Protein AF-A0A397VHL9-F1 (afdb_monomer)

Structure (mmCIF, N/CA/C/O backbone):
data_AF-A0A397VHL9-F1
#
_entry.id   AF-A0A397VHL9-F1
#
loop_
_atom_site.group_PDB
_atom_site.id
_atom_site.type_symbol
_atom_site.label_atom_id
_atom_site.label_alt_id
_atom_site.label_comp_id
_atom_site.label_asym_id
_atom_site.label_entity_id
_atom_site.label_seq_id
_atom_site.pdbx_PDB_ins_code
_atom_site.Cartn_x
_atom_site.Cartn_y
_atom_site.Cartn_z
_atom_site.occupancy
_atom_site.B_iso_or_equiv
_atom_site.auth_seq_id
_atom_site.auth_comp_id
_atom_site.auth_asym_id
_atom_site.auth_atom_id
_atom_site.pdbx_PDB_model_num
ATOM 1 N N . MET A 1 1 ? -9.394 -15.564 -22.953 1.00 41.75 1 MET A N 1
ATOM 2 C CA . MET A 1 1 ? -8.663 -15.338 -24.224 1.00 41.75 1 MET A CA 1
ATOM 3 C C . MET A 1 1 ? -7.926 -13.985 -24.272 1.00 41.75 1 MET A C 1
ATOM 5 O O . MET A 1 1 ? -6.748 -14.025 -24.601 1.00 41.75 1 MET A O 1
ATOM 9 N N . PRO A 1 2 ? -8.505 -12.820 -23.890 1.00 55.94 2 PRO A N 1
ATOM 10 C CA . PRO A 1 2 ? -7.806 -11.520 -23.975 1.00 55.94 2 PRO A CA 1
ATOM 11 C C . PRO A 1 2 ? -6.563 -11.397 -23.071 1.00 55.94 2 PRO A C 1
ATOM 13 O O . PRO A 1 2 ? -5.532 -10.893 -23.500 1.00 55.94 2 PRO A O 1
ATOM 16 N N . ASN A 1 3 ? -6.620 -11.932 -21.844 1.00 56.69 3 ASN A N 1
ATOM 17 C CA . ASN A 1 3 ? -5.513 -11.833 -20.878 1.00 56.69 3 ASN A CA 1
ATOM 18 C C . ASN A 1 3 ? -4.227 -12.539 -21.340 1.00 56.69 3 ASN A C 1
ATOM 20 O O . ASN A 1 3 ? -3.132 -12.063 -21.053 1.00 56.69 3 ASN A O 1
ATOM 24 N N . PHE A 1 4 ? -4.344 -13.650 -22.073 1.00 57.22 4 PHE A N 1
ATOM 25 C CA . PHE A 1 4 ? -3.176 -14.403 -22.537 1.00 57.22 4 PHE A CA 1
ATOM 26 C C . PHE A 1 4 ? -2.409 -13.627 -23.613 1.00 57.22 4 PHE A C 1
ATOM 28 O O . PHE A 1 4 ? -1.188 -13.525 -23.542 1.00 57.22 4 PHE A O 1
ATOM 35 N N . ALA A 1 5 ? -3.128 -13.007 -24.555 1.00 62.09 5 ALA A N 1
ATOM 36 C CA . ALA A 1 5 ? -2.529 -12.143 -25.570 1.00 62.09 5 ALA A CA 1
ATOM 37 C C . ALA A 1 5 ? -1.826 -10.930 -24.936 1.00 62.09 5 ALA A C 1
ATOM 39 O O . ALA A 1 5 ? -0.696 -10.616 -25.298 1.00 62.09 5 ALA A O 1
ATOM 40 N N . ASN A 1 6 ? -2.447 -10.312 -23.929 1.00 68.12 6 ASN A N 1
ATOM 41 C CA . ASN A 1 6 ? -1.876 -9.158 -23.235 1.00 68.12 6 ASN A CA 1
ATOM 42 C C . ASN A 1 6 ? -0.599 -9.518 -22.450 1.00 68.12 6 ASN A C 1
ATOM 44 O O . ASN A 1 6 ? 0.401 -8.805 -22.517 1.00 68.12 6 ASN A O 1
ATOM 48 N N . MET A 1 7 ? -0.589 -10.664 -21.763 1.00 68.31 7 MET A N 1
ATOM 49 C CA . MET A 1 7 ? 0.594 -11.153 -21.045 1.00 68.31 7 MET A CA 1
ATOM 50 C C . MET A 1 7 ? 1.743 -11.522 -21.997 1.00 68.31 7 MET A C 1
ATOM 52 O O . MET A 1 7 ? 2.909 -11.254 -21.694 1.00 68.31 7 MET A O 1
ATOM 56 N N . ILE A 1 8 ? 1.431 -12.109 -23.159 1.00 74.75 8 ILE A N 1
ATOM 57 C CA . ILE A 1 8 ? 2.426 -12.382 -24.205 1.00 74.75 8 ILE A CA 1
ATOM 58 C C . ILE A 1 8 ? 3.099 -11.080 -24.639 1.00 74.75 8 ILE A C 1
ATOM 60 O O . ILE A 1 8 ? 4.323 -11.044 -24.748 1.00 74.75 8 ILE A O 1
ATOM 64 N N . SER A 1 9 ? 2.338 -10.001 -24.815 1.00 83.81 9 SER A N 1
ATOM 65 C CA . SER A 1 9 ? 2.896 -8.712 -25.222 1.00 83.81 9 SER A CA 1
ATOM 66 C C . SER A 1 9 ? 3.890 -8.139 -24.207 1.00 83.81 9 SER A C 1
ATOM 68 O O . SER A 1 9 ? 4.954 -7.674 -24.613 1.00 83.81 9 SER A O 1
ATOM 70 N N . LEU A 1 10 ? 3.616 -8.231 -22.897 1.00 92.06 10 LEU A N 1
ATOM 71 C CA . LEU A 1 10 ? 4.579 -7.801 -21.869 1.00 92.06 10 LEU A CA 1
ATOM 72 C C . LEU A 1 10 ? 5.857 -8.651 -21.887 1.00 92.06 10 LEU A C 1
ATOM 74 O O . LEU A 1 10 ? 6.960 -8.118 -21.774 1.00 92.06 10 LEU A O 1
ATOM 78 N N . LYS A 1 11 ? 5.729 -9.971 -22.073 1.00 93.88 11 LYS A N 1
ATOM 79 C CA . LYS A 1 11 ? 6.879 -10.885 -22.180 1.00 93.88 11 LYS A CA 1
ATOM 80 C C . LYS A 1 11 ? 7.741 -10.575 -23.399 1.00 93.88 11 LYS A C 1
ATOM 82 O O . LYS A 1 11 ? 8.963 -10.526 -23.286 1.00 93.88 11 LYS A O 1
ATOM 87 N N . VAL A 1 12 ? 7.111 -10.332 -24.548 1.00 94.62 12 VAL A N 1
ATOM 88 C CA . VAL A 1 12 ? 7.811 -9.944 -25.777 1.00 94.62 12 VAL A CA 1
ATOM 89 C C . VAL A 1 12 ? 8.532 -8.614 -25.577 1.00 94.62 12 VAL A C 1
ATOM 91 O O . VAL A 1 12 ? 9.720 -8.530 -25.881 1.00 94.62 12 VAL A O 1
ATOM 94 N N . LEU A 1 13 ? 7.860 -7.605 -25.013 1.00 95.75 13 LEU A N 1
ATOM 95 C CA . LEU A 1 13 ? 8.474 -6.301 -24.761 1.00 95.75 13 LEU A CA 1
ATOM 96 C C . LEU A 1 13 ? 9.667 -6.405 -23.807 1.00 95.75 13 LEU A C 1
ATOM 98 O O . LEU A 1 13 ? 10.718 -5.837 -24.096 1.00 95.75 13 LEU A O 1
ATOM 102 N N . LYS A 1 14 ? 9.547 -7.192 -22.732 1.00 96.38 14 LYS A N 1
ATOM 103 C CA . LYS A 1 14 ? 10.659 -7.492 -21.823 1.00 96.38 14 LYS A CA 1
ATOM 104 C C . LYS A 1 14 ? 11.861 -8.051 -22.588 1.00 96.38 14 LYS A C 1
ATOM 106 O O . LYS A 1 14 ? 12.957 -7.509 -22.475 1.00 96.38 14 LYS A O 1
ATOM 111 N N . CYS A 1 15 ? 11.666 -9.097 -23.394 1.00 96.19 15 CYS A N 1
ATOM 112 C CA . CYS A 1 15 ? 12.756 -9.709 -24.159 1.00 96.19 15 CYS A CA 1
ATOM 113 C C . CYS A 1 15 ? 13.393 -8.730 -25.157 1.00 96.19 15 CYS A C 1
ATOM 115 O O . CYS A 1 15 ? 14.613 -8.730 -25.336 1.00 96.19 15 CYS A O 1
ATOM 117 N N . VAL A 1 16 ? 12.577 -7.898 -25.808 1.00 96.44 16 VAL A N 1
ATOM 118 C CA . VAL A 1 16 ? 13.052 -6.867 -26.738 1.00 96.44 16 VAL A CA 1
ATOM 119 C C . VAL A 1 16 ? 13.891 -5.823 -26.001 1.00 96.44 16 VAL A C 1
ATOM 121 O O . VAL A 1 16 ? 14.990 -5.515 -26.460 1.00 96.44 16 VAL A O 1
ATOM 124 N N . TRP A 1 17 ? 13.432 -5.333 -24.846 1.00 97.06 17 TRP A N 1
ATOM 125 C CA . TRP A 1 17 ? 14.159 -4.364 -24.025 1.00 97.06 17 TRP A CA 1
ATOM 126 C C . TRP A 1 17 ? 15.486 -4.916 -23.496 1.00 97.06 17 TRP A C 1
ATOM 128 O O . TRP A 1 17 ? 16.523 -4.275 -23.647 1.00 97.06 17 TRP A O 1
ATOM 138 N N . GLU A 1 18 ? 15.492 -6.127 -22.936 1.00 96.12 18 GLU A N 1
ATOM 139 C CA . GLU A 1 18 ? 16.710 -6.766 -22.421 1.00 96.12 18 GLU A CA 1
ATOM 140 C C . GLU A 1 18 ? 17.754 -6.959 -23.528 1.00 96.12 18 GLU A C 1
ATOM 142 O O . GLU A 1 18 ? 18.927 -6.613 -23.363 1.00 96.12 18 GLU A O 1
ATOM 147 N N . ARG A 1 19 ? 17.327 -7.451 -24.698 1.00 96.38 19 ARG A N 1
ATOM 148 C CA . ARG A 1 19 ? 18.213 -7.592 -25.857 1.00 96.38 19 ARG A CA 1
ATOM 149 C C . ARG A 1 19 ? 18.724 -6.237 -26.339 1.00 96.38 19 ARG A C 1
ATOM 151 O O . ARG A 1 19 ? 19.906 -6.127 -26.665 1.00 96.38 19 ARG A O 1
ATOM 158 N N . TYR A 1 20 ? 17.855 -5.230 -26.388 1.00 96.44 20 TYR A N 1
ATOM 159 C CA . TYR A 1 20 ? 18.225 -3.881 -26.793 1.00 96.44 20 TYR A CA 1
ATOM 160 C C . TYR A 1 20 ? 19.281 -3.290 -25.853 1.00 96.44 20 TYR A C 1
ATOM 162 O O . TYR A 1 20 ? 20.324 -2.849 -26.331 1.00 96.44 20 TYR A O 1
ATOM 170 N N . LYS A 1 21 ? 19.084 -3.380 -24.530 1.00 94.62 21 LYS A N 1
ATOM 171 C CA . LYS A 1 21 ? 20.059 -2.922 -23.528 1.00 94.62 21 LYS A CA 1
ATOM 172 C C . LYS A 1 21 ? 21.412 -3.610 -23.659 1.00 94.62 21 LYS A C 1
ATOM 174 O O . LYS A 1 21 ? 22.435 -2.937 -23.587 1.00 94.62 21 LYS A O 1
ATOM 179 N N . ASN A 1 22 ? 21.431 -4.920 -23.903 1.00 94.62 22 ASN A N 1
ATOM 180 C CA . ASN A 1 22 ? 22.683 -5.654 -24.094 1.00 94.62 22 ASN A CA 1
ATOM 181 C C . ASN A 1 22 ? 23.466 -5.135 -25.308 1.00 94.62 22 ASN A C 1
ATOM 183 O O . ASN A 1 22 ? 24.660 -4.861 -25.209 1.00 94.62 22 ASN A O 1
ATOM 187 N N . VAL A 1 23 ? 22.793 -4.954 -26.449 1.00 95.38 23 VAL A N 1
ATOM 188 C CA . VAL A 1 23 ? 23.428 -4.408 -27.661 1.00 95.38 23 VAL A CA 1
ATOM 189 C C . VAL A 1 23 ? 23.858 -2.958 -27.448 1.00 95.38 23 VAL A C 1
ATOM 191 O O . VAL A 1 23 ? 24.947 -2.570 -27.874 1.00 95.38 23 VAL A O 1
ATOM 194 N N . LEU A 1 24 ? 23.037 -2.163 -26.764 1.00 94.38 24 LEU A N 1
ATOM 195 C CA . LEU A 1 24 ? 23.330 -0.764 -26.484 1.00 94.38 24 LEU A CA 1
ATOM 196 C C . LEU A 1 24 ? 24.547 -0.615 -25.563 1.00 94.38 24 LEU A C 1
ATOM 198 O O . LEU A 1 24 ? 25.387 0.244 -25.814 1.00 94.38 24 LEU A O 1
ATOM 202 N N . GLY A 1 25 ? 24.684 -1.481 -24.557 1.00 93.25 25 GLY A N 1
ATOM 203 C CA . GLY A 1 25 ? 25.859 -1.547 -23.685 1.00 93.25 25 GLY A CA 1
ATOM 204 C C . GLY A 1 25 ? 27.143 -1.825 -24.467 1.00 93.25 25 GLY A C 1
ATOM 205 O O . GLY A 1 25 ? 28.093 -1.056 -24.375 1.00 93.25 25 GLY A O 1
ATOM 206 N N . LEU A 1 26 ? 27.133 -2.844 -25.333 1.00 94.81 26 LEU A N 1
ATOM 207 C CA . LEU A 1 26 ? 28.281 -3.151 -26.197 1.00 94.81 26 LEU A CA 1
ATOM 208 C C . LEU A 1 26 ? 28.613 -1.996 -27.151 1.00 94.81 26 LEU A C 1
ATOM 210 O O . LEU A 1 26 ? 29.778 -1.685 -27.385 1.00 94.81 26 LEU A O 1
ATOM 214 N N . THR A 1 27 ? 27.587 -1.346 -27.699 1.00 93.31 27 THR A N 1
ATOM 215 C CA . THR A 1 27 ? 27.762 -0.208 -28.611 1.00 93.31 27 THR A CA 1
ATOM 216 C C . THR A 1 27 ? 28.380 0.981 -27.878 1.00 93.31 27 THR A C 1
ATOM 218 O O . THR A 1 27 ? 29.344 1.566 -28.364 1.00 93.31 27 THR A O 1
ATOM 221 N N . LYS A 1 28 ? 27.893 1.298 -26.675 1.00 92.44 28 LYS A N 1
ATOM 222 C CA . LYS A 1 28 ? 28.485 2.312 -25.797 1.00 92.44 28 LYS A CA 1
ATOM 223 C C . LYS A 1 28 ? 29.962 2.017 -25.522 1.00 92.44 28 LYS A C 1
ATOM 225 O O . LYS A 1 28 ? 30.781 2.921 -25.640 1.00 92.44 28 LYS A O 1
ATOM 230 N N . ASP A 1 29 ? 30.318 0.771 -25.212 1.00 92.50 29 ASP A N 1
ATOM 231 C CA . ASP A 1 29 ? 31.708 0.400 -24.920 1.00 92.50 29 ASP A CA 1
ATOM 232 C C . ASP A 1 29 ? 32.632 0.624 -26.129 1.00 92.50 29 ASP A C 1
ATOM 234 O O . ASP A 1 29 ? 33.738 1.148 -25.976 1.00 92.50 29 ASP A O 1
ATOM 238 N N . ILE A 1 30 ? 32.159 0.316 -27.344 1.00 94.31 30 ILE A N 1
ATOM 239 C CA . ILE A 1 30 ? 32.883 0.600 -28.596 1.00 94.31 30 ILE A CA 1
ATOM 240 C C . ILE A 1 30 ? 33.087 2.111 -28.783 1.00 94.31 30 ILE A C 1
ATOM 242 O O . ILE A 1 30 ? 34.168 2.553 -29.177 1.00 94.31 30 ILE A O 1
ATOM 246 N N . PHE A 1 31 ? 32.064 2.914 -28.487 1.00 93.50 31 PHE A N 1
ATOM 247 C CA . PHE A 1 31 ? 32.080 4.366 -28.676 1.00 93.50 31 PHE A CA 1
ATOM 248 C C . PHE A 1 31 ? 32.516 5.161 -27.435 1.00 93.50 31 PHE A C 1
ATOM 250 O O . PHE A 1 31 ? 32.446 6.390 -27.442 1.00 93.50 31 PHE A O 1
ATOM 257 N N . ASN A 1 32 ? 33.052 4.509 -26.400 1.00 91.62 32 ASN A N 1
ATOM 258 C CA . ASN A 1 32 ? 33.363 5.149 -25.119 1.00 91.62 32 ASN A CA 1
ATOM 259 C C . ASN A 1 32 ? 34.324 6.348 -25.249 1.00 91.62 32 ASN A C 1
ATOM 261 O O . ASN A 1 32 ? 34.188 7.358 -24.554 1.00 91.62 32 ASN A O 1
ATOM 265 N N . TYR A 1 33 ? 35.284 6.273 -26.180 1.00 92.06 33 TYR A N 1
ATOM 266 C CA . TYR A 1 33 ? 36.179 7.397 -26.466 1.00 92.06 33 TYR A CA 1
ATOM 267 C C . TYR A 1 33 ? 35.421 8.612 -27.022 1.00 92.06 33 TYR A C 1
ATOM 269 O O . TYR A 1 33 ? 35.709 9.744 -26.634 1.00 92.06 33 TYR A O 1
ATOM 277 N N . MET A 1 34 ? 34.446 8.389 -27.907 1.00 91.50 34 MET A N 1
ATOM 278 C CA . MET A 1 34 ? 33.602 9.449 -28.460 1.00 91.50 34 MET A CA 1
ATOM 279 C C . MET A 1 34 ? 32.699 10.045 -27.377 1.00 91.50 34 MET A C 1
ATOM 281 O O . MET A 1 34 ? 32.654 11.266 -27.248 1.00 91.50 34 MET A O 1
ATOM 285 N N . ASP A 1 35 ? 32.062 9.211 -26.552 1.00 90.38 35 ASP A N 1
ATOM 286 C CA . ASP A 1 35 ? 31.215 9.675 -25.446 1.00 90.38 35 ASP A CA 1
ATOM 287 C C . ASP A 1 35 ? 31.999 10.557 -24.461 1.00 90.38 35 ASP A C 1
ATOM 289 O O . ASP A 1 35 ? 31.552 11.642 -24.084 1.00 90.38 35 ASP A O 1
ATOM 293 N N . THR A 1 36 ? 33.215 10.137 -24.098 1.00 87.88 36 THR A N 1
ATOM 294 C CA . THR A 1 36 ? 34.037 10.844 -23.102 1.00 87.88 36 THR A CA 1
ATOM 295 C C . THR A 1 36 ? 34.609 12.160 -23.634 1.00 87.88 36 THR A C 1
ATOM 297 O O . THR A 1 36 ? 34.685 13.148 -22.899 1.00 87.88 36 THR A O 1
ATOM 300 N N . ASN A 1 37 ? 35.035 12.184 -24.901 1.00 88.38 37 ASN A N 1
ATOM 301 C CA . ASN A 1 37 ? 35.786 13.312 -25.452 1.00 88.38 37 ASN A CA 1
ATOM 302 C C . ASN A 1 37 ? 34.938 14.231 -26.332 1.00 88.38 37 ASN A C 1
ATOM 304 O O . ASN A 1 37 ? 35.077 15.444 -26.232 1.00 88.38 37 ASN A O 1
ATOM 308 N N . PHE A 1 38 ? 34.072 13.688 -27.188 1.00 89.38 38 PHE A N 1
ATOM 309 C CA . PHE A 1 38 ? 33.277 14.479 -28.127 1.00 89.38 38 PHE A CA 1
ATOM 310 C C . PHE A 1 38 ? 31.930 14.889 -27.533 1.00 89.38 38 PHE A C 1
ATOM 312 O O . PHE A 1 38 ? 31.655 16.085 -27.460 1.00 89.38 38 PHE A O 1
ATOM 319 N N . CYS A 1 39 ? 31.116 13.934 -27.065 1.00 87.81 39 CYS A N 1
ATOM 320 C CA . CYS A 1 39 ? 29.746 14.223 -26.619 1.00 87.81 39 CYS A CA 1
ATOM 321 C C . CYS A 1 39 ? 29.730 15.238 -25.467 1.00 87.81 39 CYS A C 1
ATOM 323 O O . CYS A 1 39 ? 28.948 16.188 -25.479 1.00 87.81 39 CYS A O 1
ATOM 325 N N . ARG A 1 40 ? 30.693 15.119 -24.541 1.00 81.25 40 ARG A N 1
ATOM 326 C CA . ARG A 1 40 ? 30.885 16.077 -23.444 1.00 81.25 40 ARG A CA 1
ATOM 327 C C . ARG A 1 40 ? 31.241 17.490 -23.918 1.00 81.25 40 ARG A C 1
ATOM 329 O O . ARG A 1 40 ? 30.763 18.455 -23.336 1.00 81.25 40 ARG A O 1
ATOM 336 N N . LEU A 1 41 ? 32.093 17.627 -24.938 1.00 86.19 41 LEU A N 1
ATOM 337 C CA . LEU A 1 41 ? 32.499 18.937 -25.466 1.00 86.19 41 LEU A CA 1
ATOM 338 C C . LEU A 1 41 ? 31.399 19.579 -26.317 1.00 86.19 41 LEU A C 1
ATOM 340 O O . LEU A 1 41 ? 31.213 20.791 -26.264 1.00 86.19 41 LEU A O 1
ATOM 344 N N . ALA A 1 42 ? 30.675 18.769 -27.087 1.00 89.38 42 ALA A N 1
ATOM 345 C CA . ALA A 1 42 ? 29.589 19.218 -27.951 1.00 89.38 42 ALA A CA 1
ATOM 346 C C . ALA A 1 42 ? 28.251 19.398 -27.209 1.00 89.38 42 ALA A C 1
ATOM 348 O O . ALA A 1 42 ? 27.306 19.916 -27.798 1.00 89.38 42 ALA A O 1
ATOM 349 N N . ASN A 1 43 ? 28.173 18.997 -25.933 1.00 87.25 43 ASN A N 1
ATOM 350 C CA . ASN A 1 43 ? 26.962 19.022 -25.108 1.00 87.25 43 ASN A CA 1
ATOM 351 C C . ASN A 1 43 ? 25.775 18.298 -25.774 1.00 87.25 43 ASN A C 1
ATOM 353 O O . ASN A 1 43 ? 24.657 18.813 -25.823 1.00 87.25 43 ASN A O 1
ATOM 357 N N . VAL A 1 44 ? 26.046 17.110 -26.319 1.00 90.19 44 VAL A N 1
ATOM 358 C CA . VAL A 1 44 ? 25.053 16.228 -26.952 1.00 90.19 44 VAL A CA 1
ATOM 359 C C . VAL A 1 44 ? 24.897 14.936 -26.145 1.00 90.19 44 VAL A C 1
ATOM 361 O O . VAL A 1 44 ? 25.834 14.571 -25.427 1.00 90.19 44 VAL A O 1
ATOM 364 N N . PRO A 1 45 ? 23.752 14.232 -26.258 1.00 87.62 45 PRO A N 1
ATOM 365 C CA . PRO A 1 45 ? 23.545 12.964 -25.565 1.00 87.62 45 PRO A CA 1
ATOM 366 C C . PRO A 1 45 ? 24.631 11.942 -25.903 1.00 87.62 45 PRO A C 1
ATOM 368 O O . PRO A 1 45 ? 25.105 11.861 -27.040 1.00 87.62 45 PRO A O 1
ATOM 371 N N . THR A 1 46 ? 25.004 11.137 -24.913 1.00 92.50 46 THR A N 1
ATOM 372 C CA . THR A 1 46 ? 25.867 9.966 -25.124 1.00 92.50 46 THR A CA 1
ATOM 373 C C . THR A 1 46 ? 25.176 8.926 -26.003 1.00 92.50 46 THR A C 1
ATOM 375 O O . THR A 1 46 ? 23.950 8.915 -26.137 1.00 92.50 46 THR A O 1
ATOM 378 N N . VAL A 1 47 ? 25.943 7.985 -26.561 1.00 93.38 47 VAL A N 1
ATOM 379 C CA . VAL A 1 47 ? 25.388 6.871 -27.351 1.00 93.38 47 VAL A CA 1
ATOM 380 C C . VAL A 1 47 ? 24.336 6.092 -26.560 1.00 93.38 47 VAL A C 1
ATOM 382 O O . VAL A 1 47 ? 23.305 5.705 -27.110 1.00 93.38 47 VAL A O 1
ATOM 385 N N . TYR A 1 48 ? 24.567 5.891 -25.261 1.00 92.19 48 TYR A N 1
ATOM 386 C CA . TYR A 1 48 ? 23.622 5.184 -24.400 1.00 92.19 48 TYR A CA 1
ATOM 387 C C . TYR A 1 48 ? 22.326 5.977 -24.181 1.00 92.19 48 TYR A C 1
ATOM 389 O O . TYR A 1 48 ? 21.237 5.415 -24.270 1.00 92.19 48 TYR A O 1
ATOM 397 N N . GLU A 1 49 ? 22.415 7.283 -23.925 1.00 91.62 49 GLU A N 1
ATOM 398 C CA . GLU A 1 49 ? 21.238 8.147 -23.753 1.00 91.62 49 GLU A CA 1
ATOM 399 C C . GLU A 1 49 ? 20.421 8.245 -25.042 1.00 91.62 49 GLU A C 1
ATOM 401 O O . GLU A 1 49 ? 19.218 7.990 -25.014 1.00 91.62 49 GLU A O 1
ATOM 406 N N . LEU A 1 50 ? 21.084 8.491 -26.176 1.00 92.94 50 LEU A N 1
ATOM 407 C CA . LEU A 1 50 ? 20.439 8.520 -27.486 1.00 92.94 50 LEU A CA 1
ATOM 408 C C . LEU A 1 50 ? 19.764 7.182 -27.810 1.00 92.94 50 LEU A C 1
ATOM 410 O O . LEU A 1 50 ? 18.655 7.157 -28.334 1.00 92.94 50 LEU A O 1
ATOM 414 N N . GLY A 1 51 ? 20.392 6.054 -27.470 1.00 95.31 51 GLY A N 1
ATOM 415 C CA . GLY A 1 51 ? 19.772 4.739 -27.632 1.00 95.31 51 GLY A CA 1
ATOM 416 C C . GLY A 1 51 ? 18.469 4.601 -26.841 1.00 95.31 51 GLY A C 1
ATOM 417 O O . GLY A 1 51 ? 17.459 4.142 -27.374 1.00 95.31 51 GLY A O 1
ATOM 418 N N . LYS A 1 52 ? 18.439 5.055 -25.583 1.00 94.94 52 LYS A N 1
ATOM 419 C CA . LYS A 1 52 ? 17.199 5.048 -24.790 1.00 94.94 52 LYS A CA 1
ATOM 420 C C . LYS A 1 52 ? 16.117 5.940 -25.403 1.00 94.94 52 LYS A C 1
ATOM 422 O O . LYS A 1 52 ? 14.964 5.516 -25.465 1.00 94.94 52 LYS A O 1
ATOM 427 N N . GLU A 1 53 ? 16.476 7.127 -25.887 1.00 94.38 53 GLU A N 1
ATOM 428 C CA . GLU A 1 53 ? 15.546 8.030 -26.581 1.00 94.38 53 GLU A CA 1
ATOM 429 C C . GLU A 1 53 ? 14.974 7.383 -27.851 1.00 94.38 53 GLU A C 1
ATOM 431 O O . GLU A 1 53 ? 13.761 7.375 -28.050 1.00 94.38 53 GLU A O 1
ATOM 436 N N . LEU A 1 54 ? 15.817 6.736 -28.661 1.00 95.44 54 LEU A N 1
ATOM 437 C CA . LEU A 1 54 ? 15.380 6.020 -29.861 1.00 95.44 54 LEU A CA 1
ATOM 438 C C . LEU A 1 54 ? 14.454 4.846 -29.530 1.00 95.44 54 LEU A C 1
ATOM 440 O O . LEU A 1 54 ? 13.451 4.643 -30.213 1.00 95.44 54 LEU A O 1
ATOM 444 N N . PHE A 1 55 ? 14.759 4.072 -28.483 1.00 96.62 55 PHE A N 1
ATOM 445 C CA . PHE A 1 55 ? 13.878 2.992 -28.041 1.00 96.62 55 PHE A CA 1
ATOM 446 C C . PHE A 1 55 ? 12.520 3.533 -27.596 1.00 96.62 55 PHE A C 1
ATOM 448 O O . PHE A 1 55 ? 11.482 3.002 -28.001 1.00 96.62 55 PHE A O 1
ATOM 455 N N . ARG A 1 56 ? 12.522 4.607 -26.797 1.00 95.44 56 ARG A N 1
ATOM 456 C CA . ARG A 1 56 ? 11.302 5.295 -26.378 1.00 95.44 56 ARG A CA 1
ATOM 457 C C . ARG A 1 56 ? 10.478 5.696 -27.596 1.00 95.44 56 ARG A C 1
ATOM 459 O O . ARG A 1 56 ? 9.328 5.286 -27.696 1.00 95.44 56 ARG A O 1
ATOM 466 N N . ASP A 1 57 ? 11.059 6.459 -28.512 1.00 94.88 57 ASP A N 1
ATOM 467 C CA . ASP A 1 57 ? 10.311 7.125 -29.579 1.00 94.88 57 ASP A CA 1
ATOM 468 C C . ASP A 1 57 ? 9.838 6.158 -30.669 1.00 94.88 57 ASP A C 1
ATOM 470 O O . ASP A 1 57 ? 8.728 6.296 -31.180 1.00 94.88 57 ASP A O 1
ATOM 474 N N . ILE A 1 58 ? 10.654 5.157 -31.008 1.00 95.31 58 ILE A N 1
ATOM 475 C CA . ILE A 1 58 ? 10.381 4.256 -32.135 1.00 95.31 58 ILE A CA 1
ATOM 476 C C . ILE A 1 58 ? 9.639 2.995 -31.686 1.00 95.31 58 ILE A C 1
ATOM 478 O O . ILE A 1 58 ? 8.768 2.512 -32.409 1.00 95.31 58 ILE A O 1
ATOM 482 N N . ILE A 1 59 ? 9.984 2.437 -30.522 1.00 93.94 59 ILE A N 1
ATOM 483 C CA . ILE A 1 59 ? 9.446 1.146 -30.070 1.00 93.94 59 ILE A CA 1
ATOM 484 C C . ILE A 1 59 ? 8.338 1.342 -29.044 1.00 93.94 59 ILE A C 1
ATOM 486 O O . ILE A 1 59 ? 7.259 0.777 -29.204 1.00 93.94 59 ILE A O 1
ATOM 490 N N . PHE A 1 60 ? 8.591 2.122 -27.992 1.00 94.38 60 PHE A N 1
ATOM 491 C CA . PHE A 1 60 ? 7.673 2.205 -26.859 1.00 94.38 60 PHE A CA 1
ATOM 492 C C . PHE A 1 60 ? 6.483 3.140 -27.110 1.00 94.38 60 PHE A C 1
ATOM 494 O O . PHE A 1 60 ? 5.349 2.736 -26.863 1.00 94.38 60 PHE A O 1
ATOM 501 N N . GLN A 1 61 ? 6.695 4.353 -27.634 1.00 93.38 61 GLN A N 1
ATOM 502 C CA . GLN A 1 61 ? 5.623 5.341 -27.837 1.00 93.38 61 GLN A CA 1
ATOM 503 C C . GLN A 1 61 ? 4.434 4.800 -28.651 1.00 93.38 61 GLN A C 1
ATOM 505 O O . GLN A 1 61 ? 3.300 4.989 -28.206 1.00 93.38 61 GLN A O 1
ATOM 510 N N . PRO A 1 62 ? 4.625 4.060 -29.766 1.00 94.75 62 PRO A N 1
ATOM 511 C CA . PRO A 1 62 ? 3.501 3.511 -30.530 1.00 94.75 62 PRO A CA 1
ATOM 512 C C . PRO A 1 62 ? 2.632 2.508 -29.758 1.00 94.75 62 PRO A C 1
ATOM 514 O O . PRO A 1 62 ? 1.449 2.368 -30.056 1.00 94.75 62 PRO A O 1
ATOM 517 N N . ILE A 1 63 ? 3.203 1.803 -28.776 1.00 94.69 63 ILE A N 1
ATOM 518 C CA . ILE A 1 63 ? 2.509 0.768 -27.988 1.00 94.69 63 ILE A CA 1
ATOM 519 C C . ILE A 1 63 ? 2.203 1.210 -26.554 1.00 94.69 63 ILE A C 1
ATOM 521 O O . ILE A 1 63 ? 1.614 0.445 -25.791 1.00 94.69 63 ILE A O 1
ATOM 525 N N . LYS A 1 64 ? 2.587 2.434 -26.179 1.00 93.69 64 LYS A N 1
ATOM 526 C CA . LYS A 1 64 ? 2.593 2.932 -24.802 1.00 93.69 64 LYS A CA 1
ATOM 527 C C . LYS A 1 64 ? 1.273 2.697 -24.079 1.00 93.69 64 LYS A C 1
ATOM 529 O O . LYS A 1 64 ? 1.249 2.014 -23.062 1.00 93.69 64 LYS A O 1
ATOM 534 N N . TYR A 1 65 ? 0.171 3.204 -24.629 1.00 94.19 65 TYR A N 1
ATOM 535 C CA . TYR A 1 65 ? -1.148 3.096 -23.998 1.00 94.19 65 TYR A CA 1
ATOM 536 C C . TYR A 1 65 ? -1.584 1.647 -23.784 1.00 94.19 65 TYR A C 1
ATOM 538 O O . TYR A 1 65 ? -2.116 1.319 -22.729 1.00 94.19 65 TYR A O 1
ATOM 546 N N . PHE A 1 66 ? -1.308 0.769 -24.749 1.00 94.38 66 PHE A N 1
ATOM 547 C CA . PHE A 1 66 ? -1.626 -0.650 -24.630 1.00 94.38 66 PHE A CA 1
ATOM 548 C C . PHE A 1 66 ? -0.816 -1.328 -23.515 1.00 94.38 66 PHE A C 1
ATOM 550 O O . PHE A 1 66 ? -1.356 -2.145 -22.767 1.00 94.38 66 PHE A O 1
ATOM 557 N N . ILE A 1 67 ? 0.468 -0.983 -23.376 1.00 95.62 67 ILE A N 1
ATOM 558 C CA . ILE A 1 67 ? 1.326 -1.517 -22.311 1.00 95.62 67 ILE A CA 1
ATOM 559 C C . ILE A 1 67 ? 0.878 -1.005 -20.942 1.00 95.62 67 ILE A C 1
ATOM 561 O O . ILE A 1 67 ? 0.746 -1.811 -20.025 1.00 95.62 67 ILE A O 1
ATOM 565 N N . LEU A 1 68 ? 0.595 0.293 -20.810 1.00 96.50 68 LEU A N 1
ATOM 566 C CA . LEU A 1 68 ? 0.117 0.883 -19.556 1.00 96.50 68 LEU A CA 1
ATOM 567 C C . LEU A 1 68 ? -1.222 0.274 -19.122 1.00 96.50 68 LEU A C 1
ATOM 569 O O . LEU A 1 68 ? -1.329 -0.195 -17.991 1.00 96.50 68 LEU A O 1
ATOM 573 N N . ASP A 1 69 ? -2.202 0.185 -20.025 1.00 95.50 69 ASP A N 1
ATOM 574 C CA . ASP A 1 69 ? -3.489 -0.474 -19.755 1.00 95.50 69 ASP A CA 1
ATOM 575 C C . ASP A 1 69 ? -3.297 -1.939 -19.343 1.00 95.50 69 ASP A C 1
ATOM 577 O O . ASP A 1 69 ? -3.862 -2.406 -18.354 1.00 95.50 69 ASP A O 1
ATOM 581 N N . THR A 1 70 ? -2.419 -2.659 -20.046 1.00 95.50 70 THR A N 1
ATOM 582 C CA . THR A 1 70 ? -2.119 -4.052 -19.717 1.00 95.50 70 THR A CA 1
ATOM 583 C C . THR A 1 70 ? -1.503 -4.190 -18.324 1.00 95.50 70 THR A C 1
ATOM 585 O O . THR A 1 70 ? -1.903 -5.091 -17.588 1.00 95.50 70 THR A O 1
ATOM 588 N N . LEU A 1 71 ? -0.562 -3.320 -17.939 1.00 96.94 71 LEU A N 1
ATOM 589 C CA . LEU A 1 71 ? 0.041 -3.321 -16.601 1.00 96.94 71 LEU A CA 1
ATOM 590 C C . LEU A 1 71 ? -1.008 -3.053 -15.518 1.00 96.94 71 LEU A C 1
ATOM 592 O O . LEU A 1 71 ? -1.097 -3.816 -14.558 1.00 96.94 71 LEU A O 1
ATOM 596 N N . LEU A 1 72 ? -1.841 -2.024 -15.698 1.00 97.44 72 LEU A N 1
ATOM 597 C CA . LEU A 1 72 ? -2.925 -1.691 -14.768 1.00 97.44 72 LEU A CA 1
ATOM 598 C C . LEU A 1 72 ? -3.912 -2.851 -14.627 1.00 97.44 72 LEU A C 1
ATOM 600 O O . LEU A 1 72 ? -4.322 -3.193 -13.520 1.00 97.44 72 LEU A O 1
ATOM 604 N N . ARG A 1 73 ? -4.232 -3.524 -15.735 1.00 95.50 73 ARG A N 1
ATOM 605 C CA . ARG A 1 73 ? -5.084 -4.711 -15.728 1.00 95.50 73 ARG A CA 1
ATOM 606 C C . ARG A 1 73 ? -4.446 -5.899 -15.011 1.00 95.50 73 ARG A C 1
ATOM 608 O O . ARG A 1 73 ?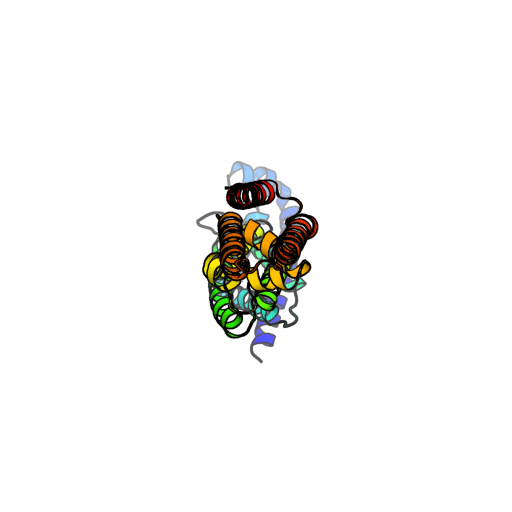 -5.165 -6.631 -14.342 1.00 95.50 73 ARG A O 1
ATOM 615 N N . GLN A 1 74 ? -3.134 -6.118 -15.131 1.00 95.31 74 GLN A N 1
ATOM 616 C CA . GLN A 1 74 ? -2.459 -7.156 -14.340 1.00 95.31 74 GLN A CA 1
ATOM 617 C C . GLN A 1 74 ? -2.556 -6.852 -12.842 1.00 95.31 74 GLN A C 1
ATOM 619 O O . GLN A 1 74 ? -2.859 -7.747 -12.065 1.00 95.31 74 GLN A O 1
ATOM 624 N N . ILE A 1 75 ? -2.364 -5.593 -12.447 1.00 97.25 75 ILE A N 1
ATOM 625 C CA . ILE A 1 75 ? -2.485 -5.179 -11.045 1.00 97.25 75 ILE A CA 1
ATOM 626 C C . ILE A 1 75 ? -3.916 -5.379 -10.533 1.00 97.25 75 ILE A C 1
ATOM 628 O O . ILE A 1 75 ? -4.100 -5.903 -9.439 1.00 97.25 75 ILE A O 1
ATOM 632 N N . PHE A 1 76 ? -4.921 -5.010 -11.333 1.00 96.62 76 PHE A N 1
ATOM 633 C CA . PHE A 1 76 ? -6.326 -5.257 -11.009 1.00 96.62 76 PHE A CA 1
ATOM 634 C C . PHE A 1 76 ? -6.592 -6.749 -10.779 1.00 96.62 76 PHE A C 1
ATOM 636 O O . PHE A 1 76 ? -7.106 -7.123 -9.736 1.00 96.62 76 PHE A O 1
ATOM 643 N N . LEU A 1 77 ? -6.173 -7.612 -11.709 1.00 95.12 77 LEU A N 1
ATOM 644 C CA . LEU A 1 77 ? -6.350 -9.060 -11.570 1.00 95.12 77 LEU A CA 1
ATOM 645 C C . LEU A 1 77 ? -5.645 -9.605 -10.320 1.00 95.12 77 LEU A C 1
ATOM 647 O O . LEU A 1 77 ? -6.199 -10.450 -9.629 1.00 95.12 77 LEU A O 1
ATOM 651 N N . GLU A 1 78 ? -4.451 -9.101 -9.998 1.00 95.62 78 GLU A N 1
ATOM 652 C CA . GLU A 1 78 ? -3.751 -9.498 -8.775 1.00 95.62 78 GLU A CA 1
ATOM 653 C C . GLU A 1 78 ? -4.518 -9.102 -7.501 1.00 95.62 78 GLU A C 1
ATOM 655 O O . GLU A 1 78 ? -4.500 -9.864 -6.538 1.00 95.62 78 GLU A O 1
ATOM 660 N N . ARG A 1 79 ? -5.205 -7.949 -7.477 1.00 96.62 79 ARG A N 1
ATOM 661 C CA . ARG A 1 79 ? -6.075 -7.553 -6.347 1.00 96.62 79 ARG A CA 1
ATOM 662 C C . ARG A 1 79 ? -7.280 -8.483 -6.182 1.00 96.62 79 ARG A C 1
ATOM 664 O O . ARG A 1 79 ? -7.650 -8.793 -5.052 1.00 96.62 79 ARG A O 1
ATOM 671 N N . GLU A 1 80 ? -7.802 -8.993 -7.296 1.00 95.19 80 GLU A N 1
ATOM 672 C CA . GLU A 1 80 ? -8.862 -10.012 -7.345 1.00 95.19 80 GLU A CA 1
ATOM 673 C C . GLU A 1 80 ? -8.358 -11.436 -7.017 1.00 95.19 80 GLU A C 1
ATOM 675 O O . GLU A 1 80 ? -9.107 -12.407 -7.112 1.00 95.19 80 GLU A O 1
ATOM 680 N N . GLY A 1 81 ? -7.082 -11.591 -6.640 1.00 93.56 81 GLY A N 1
ATOM 681 C CA . GLY A 1 81 ? -6.494 -12.870 -6.234 1.00 93.56 81 GLY A CA 1
ATOM 682 C C . GLY A 1 81 ? -5.944 -13.725 -7.380 1.00 93.56 81 GLY A C 1
ATOM 683 O O . GLY A 1 81 ? -5.515 -14.858 -7.150 1.00 93.56 81 GLY A O 1
ATOM 684 N N . GLU A 1 82 ? -5.908 -13.207 -8.610 1.00 93.94 82 GLU A N 1
ATOM 685 C CA . GLU A 1 82 ? -5.318 -13.918 -9.745 1.00 93.94 82 GLU A CA 1
ATOM 686 C C . GLU A 1 82 ? -3.785 -13.915 -9.682 1.00 93.94 82 GLU A C 1
ATOM 688 O O . GLU A 1 82 ? -3.131 -12.924 -9.344 1.00 93.94 82 GLU A O 1
ATOM 693 N N . ILE A 1 83 ? -3.178 -15.032 -10.086 1.00 90.50 83 ILE A N 1
ATOM 694 C CA . ILE A 1 83 ? -1.719 -15.161 -10.122 1.00 90.50 83 ILE A CA 1
ATOM 695 C C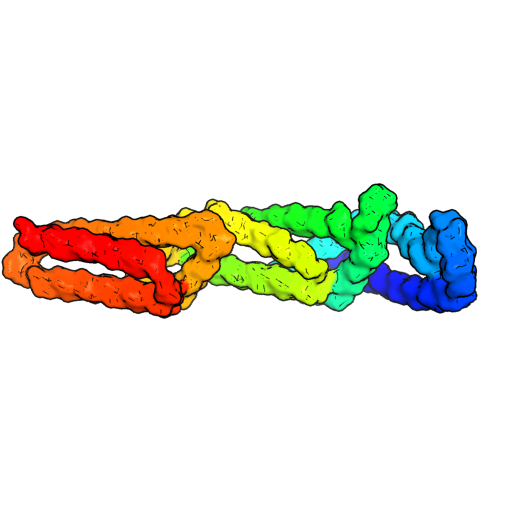 . ILE A 1 83 ? -1.171 -14.424 -11.347 1.00 90.50 83 ILE A C 1
ATOM 697 O O . ILE A 1 83 ? -1.464 -14.778 -12.491 1.00 90.50 83 ILE A O 1
ATOM 701 N N . THR A 1 84 ? -0.301 -13.442 -11.109 1.00 91.62 84 THR A N 1
ATOM 702 C CA . THR A 1 84 ? 0.374 -12.670 -12.159 1.00 91.62 84 THR A CA 1
ATOM 703 C C . THR A 1 84 ? 1.882 -12.918 -12.187 1.00 91.62 84 THR A C 1
ATOM 705 O O . THR A 1 84 ? 2.507 -13.351 -11.217 1.00 91.62 84 THR A O 1
ATOM 708 N N . ASP A 1 85 ? 2.502 -12.649 -13.336 1.00 93.62 85 ASP A N 1
ATOM 709 C CA . ASP A 1 85 ? 3.944 -12.819 -13.539 1.00 93.62 85 ASP A CA 1
ATOM 710 C C . ASP A 1 85 ? 4.692 -11.563 -13.074 1.00 93.62 85 ASP A C 1
ATOM 712 O O . ASP A 1 85 ? 5.111 -10.718 -13.871 1.00 93.62 85 ASP A O 1
ATOM 716 N N . ARG A 1 86 ? 4.823 -11.436 -11.746 1.00 95.00 86 ARG A N 1
ATOM 717 C CA . ARG A 1 86 ? 5.513 -10.319 -11.075 1.00 95.00 86 ARG A CA 1
ATOM 718 C C . ARG A 1 86 ? 6.904 -10.025 -11.659 1.00 95.00 86 ARG A C 1
ATOM 720 O O . ARG A 1 86 ? 7.196 -8.847 -11.854 1.00 95.00 86 ARG A O 1
ATOM 727 N N . PRO A 1 87 ? 7.756 -11.018 -12.003 1.00 96.12 87 PRO A N 1
ATOM 728 C CA . PRO A 1 87 ? 9.044 -10.750 -12.649 1.00 96.12 87 PRO A CA 1
ATOM 729 C C . PRO A 1 87 ? 8.939 -10.042 -14.004 1.00 96.12 87 PRO A C 1
ATOM 731 O O . PRO A 1 87 ? 9.810 -9.245 -14.350 1.00 96.12 87 PRO A O 1
ATOM 734 N N . VAL A 1 88 ? 7.903 -10.334 -14.798 1.00 96.31 88 VAL A N 1
ATOM 735 C CA . VAL A 1 88 ? 7.661 -9.623 -16.061 1.00 96.31 88 VAL A CA 1
ATOM 736 C C . VAL A 1 88 ? 7.203 -8.198 -15.786 1.00 96.31 88 VAL A C 1
ATOM 738 O O . VAL A 1 88 ? 7.754 -7.276 -16.379 1.00 96.31 88 VAL A O 1
ATOM 741 N N . ILE A 1 89 ? 6.263 -8.009 -14.856 1.00 97.38 89 ILE A N 1
ATOM 742 C CA . ILE A 1 89 ? 5.785 -6.676 -14.460 1.00 97.38 89 ILE A CA 1
ATOM 743 C C . ILE A 1 89 ? 6.962 -5.824 -13.972 1.00 97.38 89 ILE A C 1
ATOM 745 O O . ILE A 1 89 ? 7.172 -4.736 -14.500 1.00 97.38 89 ILE A O 1
ATOM 749 N N . LYS A 1 90 ? 7.795 -6.353 -13.063 1.00 97.56 90 LYS A N 1
ATOM 750 C CA . LYS A 1 90 ? 9.011 -5.690 -12.561 1.00 97.56 90 LYS A CA 1
ATOM 751 C C . LYS A 1 90 ? 9.925 -5.225 -13.688 1.00 97.56 90 LYS A C 1
ATOM 753 O O . LYS A 1 90 ? 10.336 -4.073 -13.696 1.00 97.56 90 LYS A O 1
ATOM 758 N N . ALA A 1 91 ? 10.229 -6.106 -14.641 1.00 97.62 91 ALA A N 1
ATOM 759 C CA . ALA A 1 91 ? 11.139 -5.779 -15.735 1.00 97.62 91 ALA A CA 1
ATOM 760 C C . ALA A 1 91 ? 10.607 -4.638 -16.616 1.00 97.62 91 ALA A C 1
ATOM 762 O O . ALA A 1 91 ? 11.387 -3.818 -17.101 1.00 97.62 91 ALA A O 1
ATOM 763 N N . ILE A 1 92 ? 9.285 -4.568 -16.809 1.00 97.88 92 ILE A N 1
ATOM 764 C CA . ILE A 1 92 ? 8.660 -3.456 -17.528 1.00 97.88 92 ILE A CA 1
ATOM 765 C C . ILE A 1 92 ? 8.643 -2.187 -16.669 1.00 97.88 92 ILE A C 1
ATOM 767 O O . ILE A 1 92 ? 8.968 -1.130 -17.196 1.00 97.88 92 ILE A O 1
ATOM 771 N N . MET A 1 93 ? 8.354 -2.258 -15.365 1.00 98.12 93 MET A N 1
ATOM 772 C CA . MET A 1 93 ? 8.447 -1.084 -14.479 1.00 98.12 93 MET A CA 1
ATOM 773 C C . MET A 1 93 ? 9.862 -0.495 -14.465 1.00 98.12 93 MET A C 1
ATOM 775 O O . MET A 1 93 ? 10.021 0.716 -14.580 1.00 98.12 93 MET A O 1
ATOM 779 N N . ASP A 1 94 ? 10.889 -1.347 -14.433 1.00 97.62 94 ASP A N 1
ATOM 780 C CA . ASP A 1 94 ? 12.291 -0.923 -14.519 1.00 97.62 94 ASP A CA 1
ATOM 781 C C . ASP A 1 94 ? 12.609 -0.252 -15.853 1.00 97.62 94 ASP A C 1
ATOM 783 O O . ASP A 1 94 ? 13.273 0.781 -15.887 1.00 97.62 94 ASP A O 1
ATOM 787 N N . MET A 1 95 ? 12.087 -0.787 -16.961 1.00 97.69 95 MET A N 1
ATOM 788 C CA . MET A 1 95 ? 12.181 -0.122 -18.260 1.00 97.69 95 MET A CA 1
ATOM 789 C C . MET A 1 95 ? 11.544 1.275 -18.216 1.00 97.69 95 MET A C 1
ATOM 791 O O . MET A 1 95 ? 12.156 2.229 -18.685 1.00 97.69 95 MET A O 1
ATOM 795 N N . LEU A 1 96 ? 10.343 1.418 -17.647 1.00 98.00 96 LEU A N 1
ATOM 796 C CA . LEU A 1 96 ? 9.657 2.713 -17.557 1.00 98.00 96 LEU A CA 1
ATOM 797 C C . LEU A 1 96 ? 10.403 3.722 -16.672 1.00 98.00 96 LEU A C 1
ATOM 799 O O . LEU A 1 96 ? 10.337 4.917 -16.946 1.00 98.00 96 LEU A O 1
ATOM 803 N N . LEU A 1 97 ? 11.118 3.254 -15.646 1.00 97.25 97 LEU A N 1
ATOM 804 C CA . LEU A 1 97 ? 11.985 4.085 -14.805 1.00 97.25 97 LEU A CA 1
ATOM 805 C C . LEU A 1 97 ? 13.262 4.528 -15.541 1.00 97.25 97 LEU A C 1
ATOM 807 O O . LEU A 1 97 ? 13.774 5.618 -15.296 1.00 97.25 97 LEU A O 1
ATOM 811 N N . GLU A 1 98 ? 13.790 3.700 -16.448 1.00 96.00 98 GLU A N 1
ATOM 812 C CA . GLU A 1 98 ? 14.999 4.011 -17.227 1.00 96.00 98 GLU A CA 1
ATOM 813 C C . GLU A 1 98 ? 14.749 4.962 -18.413 1.00 96.00 98 GLU A C 1
ATOM 815 O O . GLU A 1 98 ? 15.674 5.671 -18.843 1.00 96.00 98 GLU A O 1
ATOM 820 N N . LEU A 1 99 ? 13.534 4.946 -18.968 1.00 95.62 99 LEU A N 1
ATOM 821 C CA . LEU A 1 99 ? 13.105 5.813 -20.065 1.00 95.62 99 LEU A CA 1
ATOM 822 C C . LEU A 1 99 ? 12.565 7.140 -19.522 1.00 95.62 99 LEU A C 1
ATOM 824 O O . LEU A 1 99 ? 11.806 7.154 -18.559 1.00 95.62 99 LEU A O 1
ATOM 828 N N . THR A 1 100 ? 12.913 8.253 -20.167 1.00 94.12 100 THR A N 1
ATOM 829 C CA . THR A 1 100 ? 12.518 9.603 -19.737 1.00 94.12 100 THR A CA 1
ATOM 830 C C . THR A 1 100 ? 11.541 10.256 -20.706 1.00 94.12 100 THR A C 1
ATOM 832 O O . THR A 1 100 ? 11.625 10.052 -21.919 1.00 94.12 100 THR A O 1
ATOM 835 N N . ASP A 1 101 ? 10.627 11.070 -20.187 1.00 90.81 101 ASP A N 1
ATOM 836 C CA . ASP A 1 101 ? 9.783 11.942 -20.995 1.00 90.81 101 ASP A CA 1
ATOM 837 C C . ASP A 1 101 ? 10.600 13.099 -21.588 1.00 90.81 101 ASP A C 1
ATOM 839 O O . ASP A 1 101 ? 11.468 13.687 -20.937 1.00 90.81 101 ASP A O 1
ATOM 843 N N . THR A 1 102 ? 10.321 13.439 -22.845 1.00 85.44 102 THR A N 1
ATOM 844 C CA . THR A 1 102 ? 11.053 14.482 -23.579 1.00 85.44 102 THR A CA 1
ATOM 845 C C . THR A 1 102 ? 10.794 15.882 -23.015 1.00 85.44 102 THR A C 1
ATOM 847 O O . THR A 1 102 ? 11.660 16.751 -23.112 1.00 85.44 102 THR A O 1
ATOM 850 N N . SER A 1 103 ? 9.615 16.114 -22.432 1.00 87.56 103 SER A N 1
ATOM 851 C CA . SER A 1 103 ? 9.165 17.431 -21.969 1.00 87.56 103 SER A CA 1
ATOM 852 C C . SER A 1 103 ? 9.606 17.708 -20.536 1.00 87.56 103 SER A C 1
ATOM 854 O O . SER A 1 103 ? 10.133 18.783 -20.253 1.00 87.56 103 SER A O 1
ATOM 856 N N . THR A 1 104 ? 9.392 16.752 -19.629 1.00 88.44 104 THR A N 1
ATOM 857 C CA . THR A 1 104 ? 9.662 16.939 -18.193 1.00 88.44 104 THR A CA 1
ATOM 858 C C . THR A 1 104 ? 11.062 16.496 -17.786 1.00 88.44 104 THR A C 1
ATOM 860 O O . THR A 1 104 ? 11.584 16.993 -16.792 1.00 88.44 104 THR A O 1
ATOM 863 N N . LYS A 1 105 ? 11.687 15.602 -18.568 1.00 86.56 105 LYS A N 1
ATOM 864 C CA . LYS A 1 105 ? 12.905 14.845 -18.220 1.00 86.56 105 LYS A CA 1
ATOM 865 C C . LYS A 1 105 ? 12.746 13.874 -17.044 1.00 86.56 105 LYS A C 1
ATOM 867 O O . LYS A 1 105 ? 13.732 13.240 -16.668 1.00 86.56 105 LYS A O 1
ATOM 872 N N . ASP A 1 106 ? 11.537 13.714 -16.514 1.00 93.62 106 ASP A N 1
ATOM 873 C CA . ASP A 1 106 ? 11.226 12.685 -15.522 1.00 93.62 106 ASP A CA 1
ATOM 874 C C . ASP A 1 106 ? 11.059 11.321 -16.194 1.00 93.62 106 ASP A C 1
ATOM 876 O O . ASP A 1 106 ? 10.969 11.218 -17.420 1.00 93.62 106 ASP A O 1
ATOM 880 N N . SER A 1 107 ? 11.031 10.250 -15.402 1.00 96.50 107 SER A N 1
ATOM 881 C CA . SER A 1 107 ? 10.813 8.913 -15.950 1.00 96.50 107 SER A CA 1
ATOM 882 C C . SER A 1 107 ? 9.386 8.747 -16.485 1.00 96.50 107 SER A C 1
ATOM 884 O O . SER A 1 107 ? 8.432 9.295 -15.927 1.00 96.50 107 SER A O 1
ATOM 886 N N . ILE A 1 108 ? 9.221 7.923 -17.521 1.00 96.81 108 ILE A N 1
ATOM 887 C CA . ILE A 1 108 ? 7.897 7.559 -18.053 1.00 96.81 108 ILE A CA 1
ATOM 888 C C . ILE A 1 108 ? 7.057 6.864 -16.974 1.00 96.81 108 ILE A C 1
ATOM 890 O O . ILE A 1 108 ? 5.830 6.983 -16.953 1.00 96.81 108 ILE A O 1
ATOM 894 N N . TYR A 1 109 ? 7.707 6.151 -16.049 1.00 98.19 109 TYR A N 1
ATOM 895 C CA . TYR A 1 109 ? 7.030 5.597 -14.885 1.00 98.19 109 TYR A CA 1
ATOM 896 C C . TYR A 1 109 ? 6.310 6.694 -14.089 1.00 98.19 109 TYR A C 1
ATOM 898 O O . TYR A 1 109 ? 5.124 6.549 -13.813 1.00 98.19 109 TYR A O 1
ATOM 906 N N . ASN A 1 110 ? 6.988 7.793 -13.751 1.00 96.69 110 ASN A N 1
ATOM 907 C CA . ASN A 1 110 ? 6.404 8.864 -12.941 1.00 96.69 110 ASN A CA 1
ATOM 908 C C . ASN A 1 110 ? 5.355 9.676 -13.713 1.00 96.69 110 ASN A C 1
ATOM 910 O O . ASN A 1 110 ? 4.316 10.006 -13.147 1.00 96.69 110 ASN A O 1
ATOM 914 N N . THR A 1 111 ? 5.611 10.005 -14.983 1.00 95.62 111 THR A N 1
ATOM 915 C CA . THR A 1 111 ? 4.722 10.893 -15.755 1.00 95.62 111 THR A CA 1
ATOM 916 C C . THR A 1 111 ? 3.462 10.194 -16.247 1.00 95.62 111 THR A C 1
ATOM 918 O O . THR A 1 111 ? 2.397 10.808 -16.274 1.00 95.62 111 THR A O 1
ATOM 921 N N . ASP A 1 112 ? 3.574 8.918 -16.627 1.00 95.31 112 ASP A N 1
ATOM 922 C CA . ASP A 1 112 ? 2.515 8.227 -17.360 1.00 95.31 112 ASP A CA 1
ATOM 923 C C . ASP A 1 112 ? 1.919 7.086 -16.530 1.00 95.31 112 ASP A C 1
ATOM 925 O O . ASP A 1 112 ? 0.703 7.011 -16.362 1.00 95.31 112 ASP A O 1
ATOM 929 N N . PHE A 1 113 ? 2.752 6.188 -15.994 1.00 98.25 113 PHE A N 1
ATOM 930 C CA . PHE A 1 113 ? 2.250 5.007 -15.288 1.00 98.25 113 PHE A CA 1
ATOM 931 C C . PHE A 1 113 ? 1.723 5.331 -13.884 1.00 98.25 113 PHE A C 1
ATOM 933 O O . PHE A 1 113 ? 0.593 4.969 -13.567 1.00 98.25 113 PHE A O 1
ATOM 940 N N . GLU A 1 114 ? 2.518 5.993 -13.039 1.00 98.31 114 GLU A N 1
ATOM 941 C CA . GLU A 1 114 ? 2.200 6.221 -11.626 1.00 98.31 114 GLU A CA 1
ATOM 942 C C . GLU A 1 114 ? 0.927 7.059 -11.475 1.00 98.31 114 GLU A C 1
ATOM 944 O O . GLU A 1 114 ? 0.081 6.743 -10.640 1.00 98.31 114 GLU A O 1
ATOM 949 N N . VAL A 1 115 ? 0.746 8.068 -12.332 1.00 97.44 115 VAL A N 1
ATOM 950 C CA . VAL A 1 115 ? -0.466 8.899 -12.369 1.00 97.44 115 VAL A CA 1
ATOM 951 C C . VAL A 1 115 ? -1.708 8.036 -12.603 1.00 97.44 115 VAL A C 1
ATOM 953 O O . VAL A 1 115 ? -2.641 8.071 -11.800 1.00 97.44 115 VAL A O 1
ATOM 956 N N . LEU A 1 116 ? -1.696 7.206 -13.653 1.00 98.19 116 LEU A N 1
ATOM 957 C CA . LEU A 1 116 ? -2.819 6.324 -13.981 1.00 98.19 116 LEU A CA 1
ATOM 958 C C . LEU A 1 116 ? -3.027 5.234 -12.922 1.00 98.19 116 LEU A C 1
ATOM 960 O O . LEU A 1 116 ? -4.163 4.884 -12.605 1.00 98.19 116 LEU A O 1
ATOM 964 N N . PHE A 1 117 ? -1.943 4.697 -12.360 1.00 98.69 117 PHE A N 1
ATOM 965 C CA . PHE A 1 117 ? -1.993 3.692 -11.302 1.00 98.69 117 PHE A CA 1
ATOM 966 C C . PHE A 1 117 ? -2.669 4.233 -10.044 1.00 98.69 117 PHE A C 1
ATOM 968 O O . PHE A 1 117 ? -3.555 3.571 -9.500 1.00 98.69 117 PHE A O 1
ATOM 975 N N . LEU A 1 118 ? -2.289 5.427 -9.592 1.00 98.69 118 LEU A N 1
ATOM 976 C CA . LEU A 1 118 ? -2.879 6.056 -8.414 1.00 98.69 118 LEU A CA 1
ATOM 977 C C . LEU A 1 118 ? -4.354 6.405 -8.657 1.00 98.69 118 LEU A C 1
ATOM 979 O O . LEU A 1 118 ? -5.191 6.099 -7.810 1.00 98.69 118 LEU A O 1
ATOM 983 N N . GLU A 1 119 ? -4.696 6.947 -9.830 1.00 98.31 119 GLU A N 1
ATOM 984 C CA . GLU A 1 119 ? -6.088 7.231 -10.208 1.00 98.31 119 GLU A CA 1
ATOM 985 C C . GLU A 1 119 ? -6.952 5.962 -10.180 1.00 98.31 119 GLU A C 1
ATOM 987 O O . GLU A 1 119 ? -7.975 5.910 -9.493 1.00 98.31 119 GLU A O 1
ATOM 992 N N . LYS A 1 120 ? -6.508 4.897 -10.859 1.00 98.12 120 LYS A N 1
ATOM 993 C CA . LYS A 1 120 ? -7.232 3.619 -10.904 1.00 98.12 120 LYS A CA 1
ATOM 994 C C . LYS A 1 120 ? -7.301 2.929 -9.548 1.00 98.12 120 LYS A C 1
ATOM 996 O O . LYS A 1 120 ? -8.269 2.229 -9.271 1.00 98.12 120 LYS A O 1
ATOM 1001 N N . SER A 1 121 ? -6.302 3.126 -8.693 1.00 98.50 121 SER A N 1
ATOM 1002 C CA . SER A 1 121 ? -6.317 2.594 -7.330 1.00 98.50 121 SER A CA 1
ATOM 1003 C C . SER A 1 121 ? -7.312 3.323 -6.437 1.00 98.50 121 SER A C 1
ATOM 1005 O O . SER A 1 121 ? -8.020 2.670 -5.681 1.00 98.50 121 SER A O 1
ATOM 1007 N N 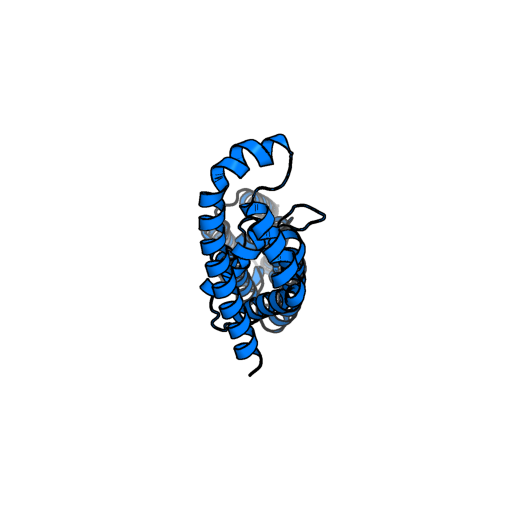. SER A 1 122 ? -7.416 4.649 -6.555 1.00 98.25 122 SER A N 1
ATOM 1008 C CA . SER A 1 122 ? -8.441 5.416 -5.839 1.00 98.25 122 SER A CA 1
ATOM 1009 C C . SER A 1 122 ? -9.846 4.999 -6.275 1.00 98.25 122 SER A C 1
ATOM 1011 O O . SER A 1 122 ? -10.703 4.776 -5.426 1.00 98.25 122 SER A O 1
ATOM 1013 N N . GLU A 1 123 ? -10.073 4.802 -7.578 1.00 97.88 123 GLU A N 1
ATOM 1014 C CA . GLU A 1 123 ? -11.351 4.291 -8.090 1.00 97.88 123 GLU A CA 1
ATOM 1015 C C . GLU A 1 123 ? -11.666 2.884 -7.560 1.00 97.88 123 GLU A C 1
ATOM 1017 O O . GLU A 1 123 ? -12.780 2.654 -7.091 1.00 97.88 123 GLU A O 1
ATOM 1022 N N . TYR A 1 124 ? -10.686 1.974 -7.595 1.00 98.19 124 TYR A N 1
ATOM 1023 C CA . TYR A 1 124 ? -10.821 0.609 -7.085 1.00 98.19 124 TYR A CA 1
ATOM 1024 C C . TYR A 1 124 ? -11.229 0.597 -5.606 1.00 98.19 124 TYR A C 1
ATOM 1026 O O . TYR A 1 124 ? -12.266 0.032 -5.268 1.00 98.19 124 TYR A O 1
ATOM 1034 N N . TYR A 1 125 ? -10.467 1.272 -4.737 1.00 98.12 125 TYR A N 1
ATOM 1035 C CA . TYR A 1 125 ? -10.728 1.244 -3.295 1.00 98.12 125 TYR A CA 1
ATOM 1036 C C . TYR A 1 125 ? -12.018 1.958 -2.909 1.00 98.12 125 TYR A C 1
ATOM 1038 O O . TYR A 1 125 ? -12.678 1.541 -1.968 1.00 98.12 125 TYR A O 1
ATOM 1046 N N . ARG A 1 126 ? -12.438 2.975 -3.666 1.00 96.31 126 ARG A N 1
ATOM 1047 C CA . ARG A 1 126 ? -13.740 3.615 -3.453 1.00 96.31 126 ARG A CA 1
ATOM 1048 C C . ARG A 1 126 ? -14.913 2.675 -3.751 1.00 96.31 126 ARG A C 1
ATOM 1050 O O . ARG A 1 126 ? -15.950 2.783 -3.109 1.00 96.31 126 ARG A O 1
ATOM 1057 N N . ILE A 1 127 ? -14.789 1.805 -4.755 1.00 95.94 127 ILE A N 1
ATOM 1058 C CA . ILE A 1 127 ? -15.824 0.808 -5.077 1.00 95.94 127 ILE A CA 1
ATOM 1059 C C . ILE A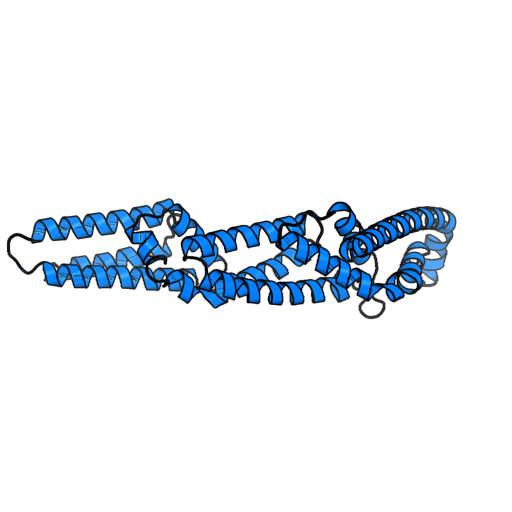 1 127 ? -15.788 -0.331 -4.053 1.00 95.94 127 ILE A C 1
ATOM 1061 O O . ILE A 1 127 ? -16.836 -0.757 -3.579 1.00 95.94 127 ILE A O 1
ATOM 1065 N N . GLU A 1 128 ? -14.590 -0.798 -3.696 1.00 95.56 128 GLU A N 1
ATOM 1066 C CA . GLU A 1 128 ? -14.408 -1.850 -2.694 1.00 95.56 128 GLU A CA 1
ATOM 1067 C C . GLU A 1 128 ? -14.953 -1.429 -1.322 1.00 95.56 128 GLU A C 1
ATOM 1069 O O . GLU A 1 128 ? -15.660 -2.211 -0.697 1.00 95.56 128 GLU A O 1
ATOM 1074 N N . ASP A 1 129 ? -14.717 -0.185 -0.892 1.00 94.50 129 ASP A N 1
ATOM 1075 C CA . ASP A 1 129 ? -15.274 0.379 0.347 1.00 94.50 129 ASP A CA 1
ATOM 1076 C C . ASP A 1 129 ? -16.798 0.220 0.423 1.00 94.50 129 ASP A C 1
ATOM 1078 O O . ASP A 1 129 ? -17.325 -0.296 1.407 1.00 94.50 129 ASP A O 1
ATOM 1082 N N . GLN A 1 130 ? -17.510 0.591 -0.647 1.00 92.62 130 GLN A N 1
ATOM 1083 C CA . GLN A 1 130 ? -18.972 0.503 -0.695 1.00 92.62 130 GLN A CA 1
ATOM 1084 C C . GLN A 1 130 ? -19.461 -0.931 -0.470 1.00 92.62 130 GLN A C 1
ATOM 1086 O O . GLN A 1 130 ? -20.402 -1.143 0.291 1.00 92.62 130 GLN A O 1
ATOM 1091 N N . LEU A 1 131 ? -18.788 -1.911 -1.076 1.00 92.75 131 LEU A N 1
ATOM 1092 C CA . LEU A 1 131 ? -19.108 -3.328 -0.899 1.00 92.75 131 LEU A CA 1
ATOM 1093 C C . LEU A 1 131 ? -18.773 -3.805 0.519 1.00 92.75 131 LEU A C 1
ATOM 1095 O O . LEU A 1 131 ? -19.595 -4.447 1.169 1.00 92.75 131 LEU A O 1
ATOM 1099 N N . LEU A 1 132 ? -17.591 -3.455 1.032 1.00 93.00 132 LEU A N 1
ATOM 1100 C CA . LEU A 1 132 ? -17.149 -3.872 2.362 1.00 93.00 132 LEU A CA 1
ATOM 1101 C C . LEU A 1 132 ? -18.073 -3.348 3.464 1.00 93.00 132 LEU A C 1
ATOM 1103 O O . LEU A 1 132 ? -18.351 -4.069 4.417 1.00 93.00 132 LEU A O 1
ATOM 1107 N N . VAL A 1 133 ? -18.564 -2.117 3.344 1.00 89.56 133 VAL A N 1
ATOM 1108 C CA . VAL A 1 133 ? -19.495 -1.522 4.315 1.00 89.56 133 VAL A CA 1
ATOM 1109 C C . VAL A 1 133 ? -20.852 -2.220 4.312 1.00 89.56 133 VAL A C 1
ATOM 1111 O O . VAL A 1 133 ? -21.480 -2.329 5.364 1.00 89.56 133 VAL A O 1
ATOM 1114 N N . GLU A 1 134 ? -21.322 -2.663 3.147 1.00 90.12 134 GLU A N 1
ATOM 1115 C CA . GLU A 1 134 ? -22.604 -3.358 3.012 1.00 90.12 134 GLU A CA 1
ATOM 1116 C C . GLU A 1 134 ? -22.530 -4.815 3.488 1.00 90.12 134 GLU A C 1
ATOM 1118 O O . GLU A 1 134 ? -23.498 -5.331 4.051 1.00 90.12 134 GLU A O 1
ATOM 1123 N N . GLU A 1 135 ? -21.393 -5.481 3.274 1.00 91.81 135 GLU A N 1
ATOM 1124 C CA . GLU A 1 135 ? -21.258 -6.927 3.479 1.00 91.81 135 GLU A CA 1
ATOM 1125 C C . GLU A 1 135 ? -20.562 -7.320 4.790 1.00 91.81 135 GLU A C 1
ATOM 1127 O O . GLU A 1 135 ? -20.797 -8.422 5.296 1.00 91.81 135 GLU A O 1
ATOM 1132 N N . CYS A 1 136 ? -19.704 -6.461 5.350 1.00 91.94 136 CYS A N 1
ATOM 1133 C CA . CYS A 1 136 ? -18.906 -6.787 6.533 1.00 91.94 136 CYS A CA 1
ATOM 1134 C C . CYS A 1 136 ? -19.455 -6.160 7.817 1.00 91.94 136 CYS A C 1
ATOM 1136 O O . CYS A 1 136 ? -19.984 -5.051 7.837 1.00 91.94 136 CYS A O 1
ATOM 1138 N N . ASP A 1 137 ? -19.226 -6.854 8.932 1.00 94.69 137 ASP A N 1
ATOM 1139 C CA . ASP A 1 137 ? -19.261 -6.233 10.252 1.00 94.69 137 ASP A CA 1
ATOM 1140 C C . ASP A 1 137 ? -17.982 -5.407 10.495 1.00 94.69 137 ASP A C 1
ATOM 1142 O O . ASP A 1 137 ? -17.009 -5.486 9.737 1.00 94.69 137 ASP A O 1
ATOM 1146 N N . ALA A 1 138 ? -17.950 -4.595 11.557 1.00 94.50 138 ALA A N 1
ATOM 1147 C CA . ALA A 1 138 ? -16.798 -3.732 11.816 1.00 94.50 138 ALA A CA 1
ATOM 1148 C C . ALA A 1 138 ? -15.483 -4.519 11.977 1.00 94.50 138 ALA A C 1
ATOM 1150 O O . ALA A 1 138 ? -14.438 -4.029 11.554 1.00 94.50 138 ALA A O 1
ATOM 1151 N N . GLN A 1 139 ? -15.514 -5.726 12.563 1.00 93.38 139 GLN A N 1
ATOM 1152 C CA . GLN A 1 139 ? -14.344 -6.603 12.711 1.00 93.38 139 GLN A CA 1
ATOM 1153 C C . GLN A 1 139 ? -13.810 -7.079 11.356 1.00 93.38 139 GLN A C 1
ATOM 1155 O O . GLN A 1 139 ? -12.609 -6.992 11.092 1.00 93.38 139 GLN A O 1
ATOM 1160 N N . GLY A 1 140 ? -14.695 -7.592 10.500 1.00 94.94 140 GLY A N 1
ATOM 1161 C CA . GLY A 1 140 ? -14.361 -8.035 9.153 1.00 94.94 140 GLY A CA 1
ATOM 1162 C C . GLY A 1 140 ? -13.842 -6.878 8.312 1.00 94.94 140 GLY A C 1
ATOM 1163 O O . GLY A 1 140 ? -12.820 -7.018 7.643 1.00 94.94 140 GLY A O 1
ATOM 1164 N N . TYR A 1 141 ? -14.476 -5.711 8.420 1.00 95.69 141 TYR A N 1
ATOM 1165 C CA . TYR A 1 141 ? -14.059 -4.505 7.720 1.00 95.69 141 TYR A CA 1
ATOM 1166 C C . TYR A 1 141 ? -12.619 -4.109 8.084 1.00 95.69 141 TYR A C 1
ATOM 1168 O O . TYR A 1 141 ? -11.756 -4.056 7.210 1.00 95.69 141 TYR A O 1
ATOM 1176 N N . ILE A 1 142 ? -12.311 -3.899 9.374 1.00 94.94 142 ILE A N 1
ATOM 1177 C CA . ILE A 1 142 ? -10.962 -3.463 9.789 1.00 94.94 142 ILE A CA 1
ATOM 1178 C C . ILE A 1 142 ? -9.881 -4.489 9.439 1.00 94.94 142 ILE A C 1
ATOM 1180 O O . ILE A 1 142 ? -8.745 -4.114 9.152 1.00 94.94 142 ILE A O 1
ATOM 1184 N N . LYS A 1 143 ? -10.226 -5.780 9.435 1.00 95.50 143 LYS A N 1
ATOM 1185 C CA . LYS A 1 143 ? -9.309 -6.839 9.021 1.00 95.50 143 LYS A CA 1
ATOM 1186 C C . LYS A 1 143 ? -9.014 -6.770 7.520 1.00 95.50 143 LYS A C 1
ATOM 1188 O O . LYS A 1 143 ? -7.848 -6.827 7.147 1.00 95.50 143 LYS A O 1
ATOM 1193 N N . ASN A 1 144 ? -10.034 -6.581 6.679 1.00 95.44 144 ASN A N 1
ATOM 1194 C CA . ASN A 1 144 ? -9.839 -6.394 5.238 1.00 95.44 144 ASN A CA 1
ATOM 1195 C C . ASN A 1 144 ? -8.965 -5.165 4.947 1.00 95.44 144 ASN A C 1
ATOM 1197 O O . ASN A 1 144 ? -8.051 -5.241 4.132 1.00 95.44 144 ASN A O 1
ATOM 1201 N N . VAL A 1 145 ? -9.177 -4.046 5.649 1.00 95.88 145 VAL A N 1
ATOM 1202 C CA . VAL A 1 145 ? -8.343 -2.846 5.463 1.00 95.88 145 VAL A CA 1
ATOM 1203 C C . VAL A 1 145 ? -6.878 -3.096 5.844 1.00 95.88 145 VAL A C 1
ATOM 1205 O O . VAL A 1 145 ? -5.976 -2.664 5.125 1.00 95.88 145 VAL A O 1
ATOM 1208 N N . GLU A 1 146 ? -6.622 -3.804 6.950 1.00 95.50 146 GLU A N 1
ATOM 1209 C CA . GLU A 1 146 ? -5.268 -4.228 7.342 1.00 95.50 146 GLU A CA 1
ATOM 1210 C C . GLU A 1 146 ? -4.612 -5.083 6.244 1.00 95.50 146 GLU A C 1
ATOM 1212 O O . GLU A 1 146 ? -3.473 -4.816 5.854 1.00 95.50 146 GLU A O 1
ATOM 1217 N N . GLU A 1 147 ? -5.345 -6.057 5.700 1.00 96.44 147 GLU A N 1
ATOM 1218 C CA . GLU A 1 147 ? -4.873 -6.928 4.619 1.00 96.44 147 GLU A CA 1
ATOM 1219 C C . GLU A 1 147 ? -4.564 -6.130 3.341 1.00 96.44 147 GLU A C 1
ATOM 1221 O O . GLU A 1 147 ? -3.475 -6.277 2.783 1.00 96.44 147 GLU A O 1
ATOM 1226 N N . ARG A 1 148 ? -5.437 -5.202 2.921 1.00 97.38 148 ARG A N 1
ATOM 1227 C CA . ARG A 1 148 ? -5.204 -4.359 1.732 1.00 97.38 148 ARG A CA 1
ATOM 1228 C C . ARG A 1 148 ? -3.987 -3.445 1.870 1.00 97.38 148 ARG A C 1
ATOM 1230 O O . ARG A 1 148 ? -3.238 -3.274 0.906 1.00 97.38 148 ARG A O 1
ATOM 1237 N N . LEU A 1 149 ? -3.744 -2.889 3.058 1.00 97.38 149 LEU A N 1
ATOM 1238 C CA . LEU A 1 149 ? -2.539 -2.096 3.322 1.00 97.38 149 LEU A CA 1
ATOM 1239 C C . LEU A 1 149 ? -1.259 -2.933 3.174 1.00 97.38 149 LEU A C 1
ATOM 1241 O O . LEU A 1 149 ? -0.294 -2.470 2.558 1.00 97.38 149 LEU A O 1
ATOM 1245 N N . GLU A 1 150 ? -1.246 -4.157 3.708 1.00 97.38 150 GLU A N 1
ATOM 1246 C CA . GLU A 1 150 ? -0.098 -5.064 3.584 1.00 97.38 150 GLU A CA 1
ATOM 1247 C C . GLU A 1 150 ? 0.097 -5.526 2.134 1.00 97.38 150 GLU A C 1
ATOM 1249 O O . GLU A 1 150 ? 1.221 -5.542 1.624 1.00 97.38 150 GLU A O 1
ATOM 1254 N N . GLU A 1 151 ? -0.990 -5.836 1.428 1.00 97.75 151 GLU A N 1
ATOM 1255 C CA . GLU A 1 151 ? -0.950 -6.212 0.018 1.00 97.75 151 GLU A CA 1
ATOM 1256 C C . GLU A 1 151 ? -0.360 -5.107 -0.863 1.00 97.75 151 GLU A C 1
ATOM 1258 O O . GLU A 1 151 ? 0.509 -5.396 -1.687 1.00 97.75 151 GLU A O 1
ATOM 1263 N N . GLU A 1 152 ? -0.777 -3.844 -0.694 1.00 98.31 152 GLU A N 1
ATOM 1264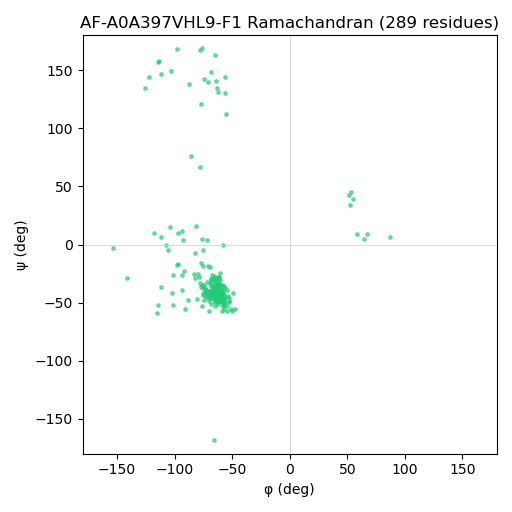 C CA . GLU A 1 152 ? -0.185 -2.716 -1.429 1.00 98.31 152 GLU A CA 1
ATOM 1265 C C . GLU A 1 152 ? 1.279 -2.493 -1.064 1.00 98.31 152 GLU A C 1
ATOM 1267 O O . GLU A 1 152 ? 2.112 -2.267 -1.946 1.00 98.31 152 GLU A O 1
ATOM 1272 N N . GLN A 1 153 ? 1.631 -2.619 0.215 1.00 97.88 153 GLN A N 1
ATOM 1273 C CA . GLN A 1 153 ? 3.024 -2.514 0.628 1.00 97.88 153 GLN A CA 1
ATOM 1274 C C . GLN A 1 153 ? 3.880 -3.595 -0.050 1.00 97.88 153 GLN A C 1
ATOM 1276 O O . GLN A 1 153 ? 4.962 -3.309 -0.577 1.00 97.88 153 GLN A O 1
ATOM 1281 N N . GLN A 1 154 ? 3.401 -4.839 -0.073 1.00 97.81 154 GLN A N 1
ATOM 1282 C CA . GLN A 1 154 ? 4.110 -5.939 -0.710 1.00 97.81 154 GLN A CA 1
ATOM 1283 C C . GLN A 1 154 ? 4.145 -5.788 -2.233 1.00 97.81 154 GLN A C 1
ATOM 1285 O O . GLN A 1 154 ? 5.160 -6.105 -2.857 1.00 97.81 154 GLN A O 1
ATOM 1290 N N . ARG A 1 155 ? 3.080 -5.260 -2.840 1.00 97.75 155 ARG A N 1
ATOM 1291 C CA . ARG A 1 155 ? 3.025 -4.927 -4.266 1.00 97.75 155 ARG A CA 1
ATOM 1292 C C . ARG A 1 155 ? 4.117 -3.941 -4.648 1.00 97.75 155 ARG A C 1
ATOM 1294 O O . ARG A 1 155 ? 4.855 -4.185 -5.606 1.00 97.75 155 ARG A O 1
ATOM 1301 N N . VAL A 1 156 ? 4.282 -2.888 -3.849 1.00 98.31 156 VAL A N 1
ATOM 1302 C CA . VAL A 1 156 ? 5.342 -1.909 -4.080 1.00 98.31 156 VAL A CA 1
ATOM 1303 C C . VAL A 1 156 ? 6.718 -2.552 -3.970 1.00 98.31 156 VAL A C 1
ATOM 1305 O O . VAL A 1 156 ? 7.502 -2.452 -4.910 1.00 98.31 156 VAL A O 1
ATOM 1308 N N . LYS A 1 157 ? 6.982 -3.302 -2.893 1.00 97.62 157 LYS A N 1
ATOM 1309 C CA . LYS A 1 157 ? 8.256 -4.025 -2.711 1.00 97.62 157 LYS A CA 1
ATOM 1310 C C . LYS A 1 157 ? 8.567 -4.983 -3.864 1.00 97.62 157 LYS A C 1
ATOM 1312 O O . LYS A 1 157 ? 9.730 -5.147 -4.226 1.00 97.62 157 LYS A O 1
ATOM 1317 N N . ASN A 1 158 ? 7.547 -5.639 -4.412 1.00 97.12 158 ASN A N 1
ATOM 1318 C CA . ASN A 1 158 ? 7.726 -6.627 -5.466 1.00 97.12 158 ASN A CA 1
ATOM 1319 C C . ASN A 1 158 ? 8.075 -5.988 -6.807 1.00 97.12 158 ASN A C 1
ATOM 1321 O O . ASN A 1 158 ? 8.924 -6.539 -7.509 1.00 97.12 158 ASN A O 1
ATOM 1325 N N . TYR A 1 159 ? 7.392 -4.902 -7.202 1.00 97.62 159 TYR A N 1
ATOM 1326 C CA . TYR A 1 159 ? 7.558 -4.378 -8.558 1.00 97.62 159 TYR A CA 1
ATOM 1327 C C . TYR A 1 159 ? 7.307 -2.895 -8.829 1.00 97.62 159 TYR A C 1
ATOM 1329 O O . TYR A 1 159 ? 7.554 -2.487 -9.962 1.00 97.62 159 TYR A O 1
ATOM 1337 N N . LEU A 1 160 ? 6.881 -2.079 -7.865 1.00 98.12 160 LEU A N 1
ATOM 1338 C CA . LEU A 1 160 ? 6.706 -0.636 -8.090 1.00 98.12 160 LEU A CA 1
ATOM 1339 C C . LEU A 1 160 ? 7.921 0.156 -7.587 1.00 98.12 160 LEU A C 1
ATOM 1341 O O . LEU A 1 160 ? 8.780 -0.368 -6.878 1.00 98.12 160 LEU A O 1
ATOM 1345 N N . SER A 1 161 ? 7.994 1.437 -7.951 1.00 97.44 161 SER A N 1
ATOM 1346 C CA . SER A 1 161 ? 8.972 2.351 -7.353 1.00 97.44 161 SER A CA 1
ATOM 1347 C C . SER A 1 161 ? 8.690 2.528 -5.860 1.00 97.44 161 SER A C 1
ATOM 1349 O O . SER A 1 161 ? 7.537 2.678 -5.449 1.00 97.44 161 SER A O 1
ATOM 1351 N N . SER A 1 162 ? 9.740 2.592 -5.038 1.00 97.00 162 SER A N 1
ATOM 1352 C CA . SER A 1 162 ? 9.609 2.885 -3.605 1.00 97.00 162 SER A CA 1
ATOM 1353 C C . SER A 1 162 ? 8.981 4.255 -3.334 1.00 97.00 162 SER A C 1
ATOM 1355 O O . SER A 1 162 ? 8.372 4.451 -2.288 1.00 97.00 162 SER A O 1
ATOM 1357 N N . GLU A 1 163 ? 9.089 5.196 -4.276 1.00 96.44 163 GLU A N 1
ATOM 1358 C CA . GLU A 1 163 ? 8.465 6.525 -4.183 1.00 96.44 163 GLU A CA 1
ATOM 1359 C C . GLU A 1 163 ? 6.934 6.481 -4.290 1.00 96.44 163 GLU A C 1
ATOM 1361 O O . GLU A 1 163 ? 6.251 7.423 -3.880 1.00 96.44 163 GLU A O 1
ATOM 1366 N N . THR A 1 164 ? 6.388 5.388 -4.826 1.00 98.31 164 THR A N 1
ATOM 1367 C CA . THR A 1 164 ? 4.944 5.184 -4.965 1.00 98.31 164 THR A CA 1
ATOM 1368 C C . THR A 1 164 ? 4.307 4.734 -3.653 1.00 98.31 164 THR A C 1
ATOM 1370 O O . THR A 1 164 ? 3.130 5.007 -3.430 1.00 98.31 164 THR A O 1
ATOM 1373 N N . GLU A 1 165 ? 5.078 4.108 -2.759 1.00 98.12 165 GLU A N 1
ATOM 1374 C CA . GLU A 1 165 ? 4.605 3.562 -1.481 1.00 98.12 165 GLU A CA 1
ATOM 1375 C C . GLU A 1 165 ? 3.805 4.564 -0.632 1.00 98.12 165 GLU A C 1
ATOM 1377 O O . GLU A 1 165 ? 2.640 4.278 -0.341 1.00 98.12 165 GLU A O 1
ATOM 1382 N N . PRO A 1 166 ? 4.327 5.762 -0.298 1.00 98.00 166 PRO A N 1
ATOM 1383 C CA . PRO A 1 166 ? 3.566 6.709 0.512 1.00 98.00 166 PRO A CA 1
ATOM 1384 C C . PRO A 1 166 ? 2.294 7.199 -0.195 1.00 98.00 166 PRO A C 1
ATOM 1386 O O . PRO A 1 166 ? 1.308 7.520 0.464 1.00 98.00 166 PRO A O 1
ATOM 1389 N N . LYS A 1 167 ? 2.290 7.247 -1.535 1.00 98.50 167 LYS A N 1
ATOM 1390 C CA . LYS A 1 167 ? 1.156 7.742 -2.328 1.00 98.50 167 LYS A CA 1
ATOM 1391 C C . LYS A 1 167 ? 0.018 6.726 -2.357 1.00 98.50 167 LYS A C 1
ATOM 1393 O O . LYS A 1 167 ? -1.122 7.096 -2.094 1.00 98.50 167 LYS A O 1
ATOM 1398 N N . ILE A 1 168 ? 0.318 5.455 -2.639 1.00 98.62 168 ILE A N 1
ATOM 1399 C CA . ILE A 1 168 ? -0.703 4.400 -2.654 1.00 98.62 168 ILE A CA 1
ATOM 1400 C C . ILE A 1 168 ? -1.231 4.119 -1.249 1.00 98.62 168 ILE A C 1
ATOM 1402 O O . ILE A 1 168 ? -2.439 3.984 -1.081 1.00 98.62 168 ILE A O 1
ATOM 1406 N N . ARG A 1 169 ? -0.362 4.133 -0.229 1.00 97.88 169 ARG A N 1
ATOM 1407 C CA . ARG A 1 169 ? -0.782 3.979 1.167 1.00 97.88 169 ARG A CA 1
ATOM 1408 C C . ARG A 1 169 ? -1.794 5.053 1.562 1.00 97.88 169 ARG A C 1
ATOM 1410 O O . ARG A 1 169 ? -2.851 4.717 2.079 1.00 97.88 169 ARG A O 1
ATOM 1417 N N . ASN A 1 170 ? -1.511 6.319 1.245 1.00 97.62 170 ASN A N 1
ATOM 1418 C CA . ASN A 1 170 ? -2.428 7.424 1.525 1.00 97.62 170 ASN A CA 1
ATOM 1419 C C . ASN A 1 170 ? -3.778 7.255 0.805 1.00 97.62 170 ASN A C 1
ATOM 1421 O O . ASN A 1 170 ? -4.815 7.594 1.359 1.00 97.62 170 ASN A O 1
ATOM 1425 N N . ILE A 1 171 ? -3.799 6.693 -0.409 1.00 98.19 171 ILE A N 1
ATOM 1426 C CA . ILE A 1 171 ? -5.063 6.382 -1.094 1.00 98.19 171 ILE A CA 1
ATOM 1427 C C . ILE A 1 171 ? -5.862 5.339 -0.310 1.00 98.19 171 ILE A C 1
ATOM 1429 O O . ILE A 1 171 ? -7.038 5.570 -0.053 1.00 98.19 171 ILE A O 1
ATOM 1433 N N . VAL A 1 172 ? -5.239 4.236 0.113 1.00 97.50 172 VAL A N 1
ATOM 1434 C CA . VAL A 1 172 ? -5.929 3.203 0.907 1.00 97.50 172 VAL A CA 1
ATOM 1435 C C . VAL A 1 172 ? -6.425 3.780 2.238 1.00 97.50 172 VAL A C 1
ATOM 1437 O O . VAL A 1 172 ? -7.585 3.603 2.593 1.00 97.50 172 VAL A O 1
ATOM 1440 N N . GLU A 1 173 ? -5.583 4.530 2.955 1.00 95.94 173 GLU A N 1
ATOM 1441 C CA . GLU A 1 173 ? -5.938 5.173 4.229 1.00 95.94 173 GLU A CA 1
ATOM 1442 C C . GLU A 1 173 ? -7.057 6.217 4.063 1.00 95.94 173 GLU A C 1
ATOM 1444 O O . GLU A 1 173 ? -7.931 6.361 4.922 1.00 95.94 173 GLU A O 1
ATOM 1449 N N . LYS A 1 174 ? -7.074 6.948 2.947 1.00 95.50 174 LYS A N 1
ATOM 1450 C CA . LYS A 1 174 ? -8.129 7.912 2.637 1.00 95.50 174 LYS A CA 1
ATOM 1451 C C . LYS A 1 174 ? -9.448 7.215 2.323 1.00 95.50 174 LYS A C 1
ATOM 1453 O O . LYS A 1 174 ? -10.443 7.517 2.978 1.00 95.50 174 LYS A O 1
ATOM 1458 N N . GLU A 1 175 ? -9.452 6.330 1.328 1.00 95.81 175 GLU A N 1
ATOM 1459 C CA . GLU A 1 175 ? -10.682 5.726 0.811 1.00 95.81 175 GLU A CA 1
ATOM 1460 C C . GLU A 1 175 ? -11.282 4.726 1.811 1.00 95.81 175 GLU A C 1
ATOM 1462 O O . GLU A 1 175 ? -12.485 4.770 2.022 1.00 95.81 175 GLU A O 1
ATOM 1467 N N . LEU A 1 176 ? -10.467 3.905 2.493 1.00 95.06 176 LEU A N 1
ATOM 1468 C CA . LEU A 1 176 ? -10.966 2.834 3.372 1.00 95.06 176 LEU A CA 1
ATOM 1469 C C . LEU A 1 176 ? -11.003 3.185 4.870 1.00 95.06 176 LEU A C 1
ATOM 1471 O O . LEU A 1 176 ? -11.650 2.484 5.646 1.00 95.06 176 LEU A O 1
ATOM 1475 N N . ILE A 1 177 ? -10.289 4.216 5.335 1.00 93.44 177 ILE A N 1
ATOM 1476 C CA . ILE A 1 177 ? -10.274 4.572 6.771 1.00 93.44 177 ILE A CA 1
ATOM 1477 C C . ILE A 1 177 ? -10.907 5.938 6.988 1.00 93.44 177 ILE A C 1
ATOM 1479 O O . ILE A 1 177 ? -11.883 6.056 7.721 1.00 93.44 177 ILE A O 1
ATOM 1483 N N . SER A 1 178 ? -10.368 6.984 6.358 1.00 90.94 178 SER A N 1
ATOM 1484 C CA . SER A 1 178 ? -10.772 8.366 6.646 1.00 90.94 178 SER A CA 1
ATOM 1485 C C . SER A 1 178 ? -12.236 8.631 6.295 1.00 90.94 178 SER A C 1
ATOM 1487 O O . SER A 1 178 ? -12.944 9.271 7.072 1.00 90.94 178 SER A O 1
ATOM 1489 N N . MET A 1 179 ? -12.692 8.137 5.140 1.00 87.44 179 MET A N 1
ATOM 1490 C CA . MET A 1 179 ? -14.066 8.336 4.665 1.00 87.44 179 MET A CA 1
ATOM 1491 C C . MET A 1 179 ? -15.102 7.592 5.514 1.00 87.44 179 MET A C 1
ATOM 1493 O O . MET A 1 179 ? -16.201 8.107 5.714 1.00 87.44 179 MET A O 1
ATOM 1497 N N . GLN A 1 180 ? -14.729 6.434 6.064 1.00 87.25 180 GLN A N 1
ATOM 1498 C CA . GLN A 1 180 ? -15.657 5.500 6.704 1.00 87.25 180 GLN A CA 1
ATOM 1499 C C . GLN A 1 180 ? -15.481 5.371 8.223 1.00 87.25 180 GLN A C 1
ATOM 1501 O O . GLN A 1 180 ? -16.152 4.582 8.892 1.00 87.25 180 GLN A O 1
ATOM 1506 N N . LEU A 1 181 ? -14.614 6.213 8.784 1.00 84.19 181 LEU A N 1
ATOM 1507 C CA . LEU A 1 181 ? -14.208 6.217 10.183 1.00 84.19 181 LEU A CA 1
ATOM 1508 C C . LEU A 1 181 ? -15.391 6.137 11.150 1.00 84.19 181 LEU A C 1
ATOM 1510 O O . LEU A 1 181 ? -15.447 5.241 11.987 1.00 84.19 181 LEU A O 1
ATOM 1514 N N . LYS A 1 182 ? -16.352 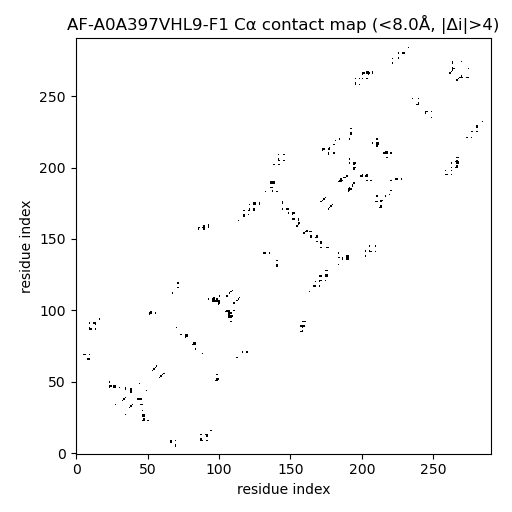7.059 11.034 1.00 87.56 182 LYS A N 1
ATOM 1515 C CA . LYS A 1 182 ? -17.497 7.097 11.955 1.00 87.56 182 LYS A CA 1
ATOM 1516 C C . LYS A 1 182 ? -18.397 5.882 11.770 1.00 87.56 182 LYS A C 1
ATOM 1518 O O . LYS A 1 182 ? -18.755 5.249 12.754 1.00 87.56 182 LYS A O 1
ATOM 1523 N N . THR A 1 183 ? -18.689 5.513 10.524 1.00 89.56 183 THR A N 1
ATOM 1524 C CA . THR A 1 183 ? -19.579 4.389 10.220 1.00 89.56 183 THR A CA 1
ATOM 1525 C C . THR A 1 183 ? -19.062 3.073 10.795 1.00 89.56 183 THR A C 1
ATOM 1527 O O . THR A 1 183 ? -19.840 2.322 11.372 1.00 89.56 183 THR A O 1
ATOM 1530 N N . VAL A 1 184 ? -17.756 2.800 10.692 1.00 90.31 184 VAL A N 1
ATOM 1531 C CA . VAL A 1 184 ? -17.161 1.549 11.194 1.00 90.31 184 VAL A CA 1
ATOM 1532 C C . VAL A 1 184 ? -17.041 1.550 12.715 1.00 90.31 184 VAL A C 1
ATOM 1534 O O . VAL A 1 184 ? -17.340 0.544 13.359 1.00 90.31 184 VAL A O 1
ATOM 1537 N N . ILE A 1 185 ? -16.637 2.672 13.318 1.00 92.44 185 ILE A N 1
ATOM 1538 C CA . ILE A 1 185 ? -16.502 2.757 14.778 1.00 92.44 185 ILE A CA 1
ATOM 1539 C C . ILE A 1 185 ? -17.871 2.663 15.465 1.00 92.44 185 ILE A C 1
ATOM 1541 O O . ILE A 1 185 ? -17.990 2.009 16.504 1.00 92.44 185 ILE A O 1
ATOM 1545 N N . GLU A 1 186 ? -18.899 3.293 14.899 1.00 92.81 186 GLU A N 1
ATOM 1546 C CA . GLU A 1 186 ? -20.251 3.357 15.468 1.00 92.81 186 GLU A CA 1
ATOM 1547 C C . GLU A 1 186 ? -21.175 2.233 14.970 1.00 92.81 186 GLU A C 1
ATOM 1549 O O . GLU A 1 186 ? -22.350 2.203 15.337 1.00 92.81 186 GLU A O 1
ATOM 1554 N N . MET A 1 187 ? -20.658 1.293 14.169 1.00 92.25 187 MET A N 1
ATOM 1555 C CA . MET A 1 187 ? -21.455 0.233 13.554 1.00 92.25 187 MET A CA 1
ATOM 1556 C C . MET A 1 187 ? -22.224 -0.580 14.602 1.00 92.25 187 MET A C 1
ATOM 1558 O O . MET A 1 187 ? -21.664 -1.058 15.599 1.00 92.25 187 MET A O 1
ATOM 1562 N N . GLU A 1 188 ? -23.525 -0.756 14.372 1.00 88.62 188 GLU A N 1
ATOM 1563 C CA . GLU A 1 188 ? -24.399 -1.421 15.331 1.00 88.62 188 GLU A CA 1
ATOM 1564 C C . GLU A 1 188 ? -23.969 -2.882 15.536 1.00 88.62 188 GLU A C 1
ATOM 1566 O O . GLU A 1 188 ? -23.677 -3.606 14.588 1.00 88.62 188 GLU A O 1
ATOM 1571 N N . ASN A 1 189 ? -23.916 -3.321 16.797 1.00 89.31 189 ASN A N 1
ATOM 1572 C CA . ASN A 1 189 ? -23.579 -4.694 17.200 1.00 89.31 189 ASN A CA 1
ATOM 1573 C C . ASN A 1 189 ? -22.202 -5.222 16.757 1.00 89.31 189 ASN A C 1
ATOM 1575 O O . ASN A 1 189 ? -21.916 -6.395 16.976 1.00 89.31 189 ASN A O 1
ATOM 1579 N N . SER A 1 190 ? -21.326 -4.384 16.203 1.00 93.06 190 SER A N 1
ATOM 1580 C CA . SER A 1 190 ? -19.993 -4.813 15.764 1.00 93.06 190 SER A CA 1
ATOM 1581 C C . SER A 1 190 ? -18.890 -3.794 16.042 1.00 93.06 190 SER A C 1
ATOM 1583 O O . SER A 1 190 ? -17.767 -4.214 16.315 1.00 93.06 190 SER A O 1
ATOM 1585 N N . GLY A 1 191 ? -19.212 -2.496 16.080 1.00 93.31 191 GLY A N 1
ATOM 1586 C CA . GLY A 1 191 ? -18.268 -1.391 16.258 1.00 93.31 191 GLY A CA 1
ATOM 1587 C C . GLY A 1 191 ? -17.561 -1.337 17.618 1.00 93.31 191 GLY A C 1
ATOM 1588 O O . GLY A 1 191 ? -17.630 -2.250 18.446 1.00 93.31 191 GLY A O 1
ATOM 1589 N N . LEU A 1 192 ? -16.885 -0.222 17.890 1.00 95.50 192 LEU A N 1
ATOM 1590 C CA . LEU A 1 192 ? -15.960 -0.057 19.018 1.00 95.50 192 LEU A CA 1
ATOM 1591 C C . LEU A 1 192 ? -16.563 -0.433 20.374 1.00 95.50 192 LEU A C 1
ATOM 1593 O O . LEU A 1 192 ? -15.955 -1.164 21.156 1.00 95.50 192 LEU A O 1
ATOM 1597 N N . ILE A 1 193 ? -17.782 0.028 20.656 1.00 95.06 193 ILE A N 1
ATOM 1598 C CA . ILE A 1 193 ? -18.444 -0.261 21.934 1.00 95.06 193 ILE A CA 1
ATOM 1599 C C . ILE A 1 193 ? -18.770 -1.749 22.068 1.00 95.06 193 ILE A C 1
ATOM 1601 O O . ILE A 1 193 ? -18.638 -2.318 23.153 1.00 95.06 193 ILE A O 1
ATOM 1605 N N . HIS A 1 194 ? -19.167 -2.402 20.977 1.00 95.38 194 HIS A N 1
ATOM 1606 C CA . HIS A 1 194 ? -19.391 -3.841 20.975 1.00 95.38 194 HIS A CA 1
ATOM 1607 C C . HIS A 1 194 ? -18.079 -4.606 21.209 1.00 95.38 194 HIS A C 1
ATOM 1609 O O . HIS A 1 194 ? -18.052 -5.540 22.015 1.00 95.38 194 HIS A O 1
ATOM 1615 N N . MET A 1 195 ? -16.982 -4.186 20.573 1.00 95.88 195 MET A N 1
ATOM 1616 C CA . MET A 1 195 ? -15.660 -4.780 20.785 1.00 95.88 195 MET A CA 1
ATOM 1617 C C . MET A 1 195 ? -15.186 -4.633 22.241 1.00 95.88 195 MET A C 1
ATOM 1619 O O . MET A 1 195 ? -14.679 -5.599 22.810 1.00 95.88 195 MET A O 1
ATOM 1623 N N . LEU A 1 196 ? -15.419 -3.477 22.876 1.00 94.44 196 LEU A N 1
ATOM 1624 C CA . LEU A 1 196 ? -15.111 -3.246 24.296 1.00 94.44 196 LEU A CA 1
ATOM 1625 C C . LEU A 1 196 ? -15.952 -4.123 25.229 1.00 94.44 196 LEU A C 1
ATOM 1627 O O . LEU A 1 196 ? -15.411 -4.764 26.129 1.00 94.44 196 LEU A O 1
ATOM 1631 N N . LYS A 1 197 ? -17.270 -4.197 25.003 1.00 92.56 197 LYS A N 1
ATOM 1632 C CA . LYS A 1 197 ? -18.191 -5.008 25.822 1.00 92.56 197 LYS A CA 1
ATOM 1633 C C . LYS A 1 197 ? -17.810 -6.486 25.845 1.00 92.56 197 LYS A C 1
ATOM 1635 O O . LYS A 1 197 ? -17.880 -7.118 26.900 1.00 92.56 197 LYS A O 1
ATOM 1640 N N . ASN A 1 198 ? -17.416 -7.006 24.685 1.00 94.44 198 ASN A N 1
ATOM 1641 C CA . ASN A 1 198 ? -17.101 -8.416 24.469 1.00 94.44 198 ASN A CA 1
ATOM 1642 C C . ASN A 1 198 ? -15.600 -8.731 24.551 1.00 94.44 198 ASN A C 1
ATOM 1644 O O . ASN A 1 198 ? -15.198 -9.831 24.175 1.00 94.44 198 ASN A O 1
ATOM 1648 N N . GLU A 1 199 ? -14.777 -7.779 25.005 1.00 93.81 199 GLU A N 1
ATOM 1649 C CA . GLU A 1 199 ? -13.329 -7.941 25.189 1.00 93.81 199 GLU A CA 1
ATOM 1650 C C . GLU A 1 199 ? -12.612 -8.485 23.937 1.00 93.81 199 GLU A C 1
ATOM 1652 O O . GLU A 1 199 ? -11.736 -9.350 24.015 1.00 93.81 199 GLU A O 1
ATOM 1657 N N . LYS A 1 200 ? -12.978 -7.973 22.757 1.00 95.56 200 LYS A N 1
ATOM 1658 C CA . LYS A 1 200 ? -12.367 -8.325 21.466 1.00 95.56 200 LYS A CA 1
ATOM 1659 C C . LYS A 1 200 ? -11.020 -7.614 21.291 1.00 95.56 200 LYS A C 1
ATOM 1661 O O . LYS A 1 200 ? -10.873 -6.724 20.462 1.00 95.56 200 LYS A O 1
ATOM 1666 N N . ILE A 1 201 ? -10.041 -7.981 22.119 1.00 95.50 201 ILE A N 1
ATOM 1667 C CA . ILE A 1 201 ? -8.756 -7.270 22.251 1.00 95.50 201 ILE A CA 1
ATOM 1668 C C . ILE A 1 201 ? -7.988 -7.166 20.926 1.00 95.50 201 ILE A C 1
ATOM 1670 O O . ILE A 1 201 ? -7.460 -6.101 20.616 1.00 95.50 201 ILE A O 1
ATOM 1674 N N . ASP A 1 202 ? -7.936 -8.235 20.129 1.00 95.56 202 ASP A N 1
ATOM 1675 C CA . ASP A 1 202 ? -7.210 -8.208 18.854 1.00 95.56 202 ASP A CA 1
ATOM 1676 C C . ASP A 1 202 ? -7.849 -7.243 17.842 1.00 95.56 202 ASP A C 1
ATOM 1678 O O . ASP A 1 202 ? -7.133 -6.532 17.138 1.00 95.56 202 ASP A O 1
ATOM 1682 N N . ASP A 1 203 ? -9.181 -7.170 17.808 1.00 95.56 203 ASP A N 1
ATOM 1683 C CA . ASP A 1 203 ? -9.925 -6.259 16.930 1.00 95.56 203 ASP A CA 1
ATOM 1684 C C . ASP A 1 203 ? -9.804 -4.808 17.411 1.00 95.56 203 ASP A C 1
ATOM 1686 O O . ASP A 1 203 ? -9.578 -3.904 16.611 1.00 95.56 203 ASP A O 1
ATOM 1690 N N . LEU A 1 204 ? -9.837 -4.581 18.730 1.00 96.25 204 LEU A N 1
ATOM 1691 C CA . LEU A 1 204 ? -9.563 -3.270 19.327 1.00 96.25 204 LEU A CA 1
ATOM 1692 C C . LEU A 1 204 ? -8.157 -2.773 18.989 1.00 96.25 204 LEU A C 1
ATOM 1694 O O . LEU A 1 204 ? -7.983 -1.590 18.698 1.00 96.25 204 LEU A O 1
ATOM 1698 N N . ARG A 1 205 ? -7.160 -3.666 19.007 1.00 96.38 205 ARG A N 1
ATOM 1699 C CA . ARG A 1 205 ? -5.777 -3.332 18.651 1.00 96.38 205 ARG A CA 1
ATOM 1700 C C . ARG A 1 205 ? -5.666 -2.936 17.180 1.00 96.38 205 ARG A C 1
ATOM 1702 O O . ARG A 1 205 ? -5.012 -1.942 16.875 1.00 96.38 205 ARG A O 1
ATOM 1709 N N . ARG A 1 206 ? -6.331 -3.672 16.281 1.00 95.62 206 ARG A N 1
ATOM 1710 C CA . ARG A 1 206 ? -6.409 -3.323 14.851 1.00 95.62 206 ARG A CA 1
ATOM 1711 C C . ARG A 1 206 ? -7.083 -1.979 14.638 1.00 95.62 206 ARG A C 1
ATOM 1713 O O . ARG A 1 206 ? -6.536 -1.132 13.942 1.00 95.62 206 ARG A O 1
ATOM 1720 N N . MET A 1 207 ? -8.229 -1.757 15.280 1.00 95.56 207 MET A N 1
ATOM 1721 C CA . MET A 1 207 ? -8.953 -0.493 15.184 1.00 95.56 207 MET A CA 1
ATOM 1722 C C . MET A 1 207 ? -8.093 0.674 15.682 1.00 95.56 207 MET A C 1
ATOM 1724 O O . MET A 1 207 ? -7.967 1.672 14.983 1.00 95.56 207 MET A O 1
ATOM 1728 N N . TYR A 1 208 ? -7.433 0.535 16.835 1.00 95.69 208 TYR A N 1
ATOM 1729 C CA . TYR A 1 208 ? -6.517 1.555 17.351 1.00 95.69 208 TYR A CA 1
ATOM 1730 C C . TYR A 1 208 ? -5.371 1.857 16.372 1.00 95.69 208 TYR A C 1
ATOM 1732 O O . TYR A 1 208 ? -5.086 3.023 16.100 1.00 95.69 208 TYR A O 1
ATOM 1740 N N . TRP A 1 209 ? -4.744 0.819 15.809 1.00 95.00 209 TRP A N 1
ATOM 1741 C CA . TRP A 1 209 ? -3.659 0.968 14.836 1.00 95.00 209 TRP A CA 1
ATOM 1742 C C . TRP A 1 209 ? -4.113 1.628 13.527 1.00 95.00 209 TRP A C 1
ATOM 1744 O O . TRP A 1 209 ? -3.403 2.477 12.994 1.00 95.00 209 TRP A O 1
ATOM 1754 N N . LEU A 1 210 ? -5.296 1.286 13.010 1.00 94.19 210 LEU A N 1
ATOM 1755 C CA . LEU A 1 210 ? -5.847 1.920 11.808 1.00 94.19 210 LEU A CA 1
ATOM 1756 C C . LEU A 1 210 ? -6.184 3.394 12.050 1.00 94.19 210 LEU A C 1
ATOM 1758 O O . LEU A 1 210 ? -5.918 4.235 11.196 1.00 94.19 210 LEU A O 1
ATOM 1762 N N . LEU A 1 211 ? -6.731 3.719 13.222 1.00 93.06 211 LEU A N 1
ATOM 1763 C CA . LEU A 1 211 ? -7.102 5.089 13.574 1.00 93.06 211 LEU A CA 1
ATOM 1764 C C . LEU A 1 211 ? -5.899 6.005 13.830 1.00 93.06 211 LEU A C 1
ATOM 1766 O O . LEU A 1 211 ? -6.054 7.221 13.744 1.00 93.06 211 LEU A O 1
ATOM 1770 N N . ASP A 1 212 ? -4.714 5.447 14.086 1.00 93.56 212 ASP A N 1
ATOM 1771 C CA . ASP A 1 212 ? -3.454 6.203 14.168 1.00 93.56 212 ASP A CA 1
ATOM 1772 C C . ASP A 1 212 ? -3.035 6.783 12.804 1.00 93.56 212 ASP A C 1
ATOM 1774 O O . ASP A 1 212 ? -2.372 7.814 12.718 1.00 93.56 212 ASP A O 1
ATOM 1778 N N . LYS A 1 213 ? -3.464 6.142 11.709 1.00 89.75 213 LYS A N 1
ATOM 1779 C CA . LYS A 1 213 ? -3.080 6.510 10.337 1.00 89.75 213 LYS A CA 1
ATOM 1780 C C . LYS A 1 213 ? -3.807 7.738 9.806 1.00 89.75 213 LYS A C 1
ATOM 1782 O O . LYS A 1 213 ? -3.397 8.314 8.804 1.00 89.75 213 LYS A O 1
ATOM 1787 N N . VAL A 1 214 ? -4.902 8.134 10.450 1.00 89.00 214 VAL A N 1
ATOM 1788 C CA . VAL A 1 214 ? -5.807 9.171 9.954 1.00 89.00 214 VAL A CA 1
ATOM 1789 C C . VAL A 1 214 ? -5.935 10.307 10.953 1.00 89.00 214 VAL A C 1
ATOM 1791 O O . VAL A 1 214 ? -5.945 10.125 12.171 1.00 89.00 214 VAL A O 1
ATOM 1794 N N . THR A 1 215 ? -6.048 11.528 10.436 1.00 88.38 215 THR A N 1
ATOM 1795 C CA . THR A 1 215 ? -6.145 12.712 11.292 1.00 88.38 215 THR A CA 1
ATOM 1796 C C . THR A 1 215 ? -7.409 12.635 12.150 1.00 88.38 215 THR A C 1
ATOM 1798 O O . THR A 1 215 ? -8.500 12.415 11.631 1.00 88.38 215 THR A O 1
ATOM 1801 N N . LYS A 1 216 ? -7.266 12.865 13.461 1.00 87.94 216 LYS A N 1
ATOM 1802 C CA . LYS A 1 216 ? -8.340 12.791 14.472 1.00 87.94 216 LYS A CA 1
ATOM 1803 C C . LYS A 1 216 ? -8.919 11.395 14.738 1.00 87.94 216 LYS A C 1
ATOM 1805 O O . LYS A 1 216 ? -9.888 11.299 15.487 1.00 87.94 216 LYS A O 1
ATOM 1810 N N . GLY A 1 217 ? -8.334 10.312 14.218 1.00 92.00 217 GLY A N 1
ATOM 1811 C CA . GLY A 1 217 ? -8.886 8.972 14.447 1.00 92.00 217 GLY A CA 1
ATOM 1812 C C . GLY A 1 217 ? -8.910 8.573 15.923 1.00 92.00 217 GLY A C 1
ATOM 1813 O O . GLY A 1 217 ? -9.954 8.197 16.456 1.00 92.00 217 GLY A O 1
ATOM 1814 N N . HIS A 1 218 ? -7.795 8.754 16.634 1.00 93.88 218 HIS A N 1
ATOM 1815 C CA . HIS A 1 218 ? -7.753 8.536 18.086 1.00 93.88 218 HIS A CA 1
ATOM 1816 C C . HIS A 1 218 ? -8.606 9.527 18.885 1.00 93.88 218 HIS A C 1
ATOM 1818 O O . HIS A 1 218 ? -9.070 9.189 19.972 1.00 93.88 218 HIS A O 1
ATOM 1824 N N . GLU A 1 219 ? -8.816 10.749 18.389 1.00 92.62 219 GLU A N 1
ATOM 1825 C CA . GLU A 1 219 ? -9.695 11.724 19.050 1.00 92.62 219 GLU A CA 1
ATOM 1826 C C . GLU A 1 219 ? -11.150 11.250 19.029 1.00 92.62 219 GLU A C 1
ATOM 1828 O O . GLU A 1 219 ? -11.808 11.260 20.069 1.00 92.62 219 GLU A O 1
ATOM 1833 N N . GLU A 1 220 ? -11.621 10.761 17.881 1.00 92.81 220 GLU A N 1
ATOM 1834 C CA . GLU A 1 220 ? -12.964 10.193 17.737 1.00 92.81 220 GLU A CA 1
ATOM 1835 C C . GLU A 1 220 ? -13.131 8.935 18.602 1.00 92.81 220 GLU A C 1
ATOM 1837 O O . GLU A 1 220 ? -14.113 8.796 19.331 1.00 92.81 220 GLU A O 1
ATOM 1842 N N . MET A 1 221 ? -12.127 8.052 18.606 1.00 94.44 221 MET A N 1
ATOM 1843 C CA . MET A 1 221 ? -12.123 6.863 19.460 1.00 94.44 221 MET A CA 1
ATOM 1844 C C . MET A 1 221 ? -12.248 7.234 20.943 1.00 94.44 221 MET A C 1
ATOM 1846 O O . MET A 1 221 ? -13.087 6.682 21.656 1.00 94.44 221 MET A O 1
ATOM 1850 N N . LYS A 1 222 ? -11.457 8.210 21.412 1.00 93.38 222 LYS A N 1
ATOM 1851 C CA . LYS A 1 222 ? -11.544 8.724 22.788 1.00 93.38 222 LYS A CA 1
ATOM 1852 C C . LYS A 1 222 ? -12.921 9.290 23.089 1.00 93.38 222 LYS A C 1
ATOM 1854 O O . LYS A 1 222 ? -13.456 9.015 24.162 1.00 93.38 222 LYS A O 1
ATOM 1859 N N . TYR A 1 223 ? -13.490 10.062 22.168 1.00 92.94 223 TYR A N 1
ATOM 1860 C CA . TYR A 1 223 ? -14.814 10.654 22.325 1.00 92.94 223 TYR A CA 1
ATOM 1861 C C . TYR A 1 223 ? -15.896 9.581 22.518 1.00 92.94 223 TYR A C 1
ATOM 1863 O O . TYR A 1 223 ? -16.652 9.633 23.489 1.00 92.94 223 TYR A O 1
ATOM 1871 N N . ILE A 1 224 ? -15.911 8.556 21.666 1.00 93.06 224 ILE A N 1
ATOM 1872 C CA . ILE A 1 224 ? -16.905 7.476 21.716 1.00 93.06 224 ILE A CA 1
ATOM 1873 C C . ILE A 1 224 ? -16.771 6.650 23.000 1.00 93.06 224 ILE A C 1
ATOM 1875 O O . ILE A 1 224 ? -17.774 6.360 23.656 1.00 93.06 224 ILE A O 1
ATOM 1879 N N . ILE A 1 225 ? -15.544 6.331 23.427 1.00 93.62 225 ILE A N 1
ATOM 1880 C CA . ILE A 1 225 ? -15.327 5.608 24.690 1.00 93.62 225 ILE A CA 1
ATOM 1881 C C . ILE A 1 225 ? -15.738 6.470 25.889 1.00 93.62 225 ILE A C 1
ATOM 1883 O O . ILE A 1 225 ? -16.370 5.970 26.817 1.00 93.62 225 ILE A O 1
ATOM 1887 N N . SER A 1 226 ? -15.445 7.771 25.858 1.00 92.25 226 SER A N 1
ATOM 1888 C CA . SER A 1 226 ? -15.841 8.705 26.918 1.00 92.25 226 SER A CA 1
ATOM 1889 C C . SER A 1 226 ? -17.362 8.773 27.071 1.00 92.25 226 SER A C 1
ATOM 1891 O O . SER A 1 226 ? -17.880 8.676 28.185 1.00 92.25 226 SER A O 1
ATOM 1893 N N . ASN A 1 227 ? -18.093 8.855 25.956 1.00 91.62 227 ASN A N 1
ATOM 1894 C CA . ASN A 1 227 ? -19.555 8.799 25.959 1.00 91.62 227 ASN A CA 1
ATOM 1895 C C . ASN A 1 227 ? -20.075 7.471 26.516 1.00 91.62 227 ASN A C 1
ATOM 1897 O O . ASN A 1 227 ? -21.011 7.465 27.312 1.00 91.62 227 ASN A O 1
ATOM 1901 N N . TYR A 1 228 ? -19.435 6.354 26.167 1.00 91.94 228 TYR A N 1
ATOM 1902 C CA . TYR A 1 228 ? -19.815 5.045 26.687 1.00 91.94 228 TYR A CA 1
ATOM 1903 C C . TYR A 1 228 ? -19.641 4.933 28.208 1.00 91.94 228 TYR A C 1
ATOM 1905 O O . TYR A 1 228 ? -20.518 4.389 28.880 1.00 91.94 228 TYR A O 1
ATOM 1913 N N . ILE A 1 229 ? -18.570 5.507 28.769 1.00 89.62 229 ILE A N 1
ATOM 1914 C CA . ILE A 1 229 ? -18.383 5.599 30.225 1.00 89.62 229 ILE A CA 1
ATOM 1915 C C . ILE A 1 229 ? -19.508 6.436 30.860 1.00 89.62 229 ILE A C 1
ATOM 1917 O O . ILE A 1 229 ? -20.083 6.033 31.871 1.00 89.62 229 ILE A O 1
ATOM 1921 N N . HIS A 1 230 ? -19.870 7.575 30.259 1.00 88.62 230 HIS A N 1
ATOM 1922 C CA . HIS A 1 230 ? -20.966 8.417 30.751 1.00 88.62 230 HIS A CA 1
ATOM 1923 C C . HIS A 1 230 ? -22.340 7.741 30.679 1.00 88.62 230 HIS A C 1
ATOM 1925 O O . HIS A 1 230 ? -23.176 7.947 31.558 1.00 88.62 230 HIS A O 1
ATOM 1931 N N . ASP A 1 231 ? -22.609 6.955 29.640 1.00 88.38 231 ASP A N 1
ATOM 1932 C CA . ASP A 1 231 ? -23.883 6.253 29.511 1.00 88.38 231 ASP A CA 1
ATOM 1933 C C . ASP A 1 231 ? -23.978 5.060 30.464 1.00 88.38 231 ASP A C 1
ATOM 1935 O O . ASP A 1 231 ? -25.048 4.824 31.028 1.00 88.38 231 ASP A O 1
ATOM 1939 N N . PHE A 1 232 ? -22.862 4.372 30.723 1.00 86.19 232 PHE A N 1
ATOM 1940 C CA . PHE A 1 232 ? -22.777 3.373 31.787 1.00 86.19 232 PHE A CA 1
ATOM 1941 C C . PHE A 1 232 ? -23.116 3.988 33.156 1.00 86.19 232 PHE A C 1
ATOM 1943 O O . PHE A 1 232 ? -23.986 3.473 33.857 1.00 86.19 232 PHE A O 1
ATOM 1950 N N . ASP A 1 233 ? -22.534 5.145 33.488 1.00 82.31 233 ASP A N 1
ATOM 1951 C CA . ASP A 1 233 ? -22.821 5.877 34.731 1.00 82.31 233 ASP A CA 1
ATOM 1952 C C . ASP A 1 233 ? -24.312 6.233 34.892 1.00 82.31 233 ASP A C 1
ATOM 1954 O O . ASP A 1 233 ? -24.925 5.988 35.932 1.00 82.31 233 ASP A O 1
ATOM 1958 N N . LYS A 1 234 ? -24.955 6.751 33.838 1.00 82.81 234 LYS A N 1
ATOM 1959 C CA . LYS A 1 234 ? -26.397 7.064 33.873 1.00 82.81 234 LYS A CA 1
ATOM 1960 C C . LYS A 1 234 ? -27.266 5.831 34.125 1.00 82.81 234 LYS A C 1
ATOM 1962 O O . LYS A 1 234 ? -28.339 5.967 34.714 1.00 82.81 234 LYS A O 1
ATOM 1967 N N . ILE A 1 235 ? -26.867 4.663 33.618 1.00 81.44 235 ILE A N 1
ATOM 1968 C CA . ILE A 1 235 ? -27.603 3.408 33.815 1.00 81.44 235 ILE A CA 1
ATOM 1969 C C . ILE A 1 235 ? -27.481 2.973 35.276 1.00 81.44 235 ILE A C 1
ATOM 1971 O O . ILE A 1 235 ? -28.504 2.726 35.914 1.00 81.44 235 ILE A O 1
ATOM 1975 N N . ILE A 1 236 ? -26.261 2.977 35.811 1.00 77.56 236 ILE A N 1
ATOM 1976 C CA . ILE A 1 236 ? -25.956 2.614 37.198 1.00 77.56 236 ILE A CA 1
ATOM 1977 C C . ILE A 1 236 ? -26.682 3.523 38.207 1.00 77.56 236 ILE A C 1
ATOM 1979 O O . ILE A 1 236 ? -27.325 3.042 39.143 1.00 77.56 236 ILE A O 1
ATOM 1983 N N . ASN A 1 237 ? -26.679 4.839 37.982 1.00 73.12 237 ASN A N 1
ATOM 1984 C CA . ASN A 1 237 ? -27.354 5.795 38.868 1.00 73.12 237 ASN A CA 1
ATOM 1985 C C . ASN A 1 237 ? -28.885 5.634 38.888 1.00 73.12 237 ASN A C 1
ATOM 1987 O O . ASN A 1 237 ? -29.539 5.945 39.883 1.00 73.12 237 ASN A O 1
ATOM 1991 N N . LYS A 1 238 ? -29.489 5.122 37.808 1.00 70.38 238 LYS A N 1
ATOM 1992 C CA . LYS A 1 238 ? -30.932 4.827 37.769 1.00 70.38 238 LYS A CA 1
ATOM 1993 C C . LYS A 1 238 ? -31.285 3.533 38.504 1.00 70.38 238 LYS A C 1
ATOM 1995 O O . LYS A 1 238 ? -32.374 3.446 39.071 1.00 70.38 238 LYS A O 1
ATOM 2000 N N . THR A 1 239 ? -30.405 2.533 38.486 1.00 63.53 239 THR A N 1
ATOM 2001 C CA . THR A 1 239 ? -30.643 1.216 39.098 1.00 63.53 239 THR A CA 1
ATOM 2002 C C . THR A 1 239 ? -30.336 1.183 40.600 1.00 63.53 239 THR A C 1
ATOM 2004 O O . THR A 1 239 ? -30.964 0.406 41.316 1.00 63.53 239 THR A O 1
ATOM 2007 N N . GLY A 1 240 ? -29.459 2.062 41.098 1.00 58.97 240 GLY A N 1
ATOM 2008 C CA . GLY A 1 240 ? -28.984 2.117 42.493 1.00 58.97 240 GLY A CA 1
ATOM 2009 C C . GLY A 1 240 ? -29.961 2.610 43.577 1.00 58.97 240 GLY A C 1
ATOM 2010 O O . GLY A 1 240 ? -29.575 2.705 44.735 1.00 58.97 240 GLY A O 1
ATOM 2011 N N . THR A 1 241 ? -31.228 2.904 43.270 1.00 56.28 241 THR A N 1
ATOM 2012 C CA . THR A 1 241 ? -32.188 3.531 44.214 1.00 56.28 241 THR A CA 1
ATOM 2013 C C . THR A 1 241 ? -32.865 2.576 45.219 1.00 56.28 241 THR A C 1
ATOM 2015 O O . THR A 1 241 ? -33.871 2.945 45.823 1.00 56.28 241 THR A O 1
ATOM 2018 N N . LYS A 1 242 ? -32.360 1.349 45.435 1.00 54.03 242 LYS A N 1
ATOM 2019 C CA . LYS A 1 242 ? -32.906 0.416 46.450 1.00 54.03 242 LYS A CA 1
ATOM 2020 C C . LYS A 1 242 ? -31.816 -0.062 47.416 1.00 54.03 242 LYS A C 1
ATOM 2022 O O . LYS A 1 242 ? -30.761 -0.507 46.980 1.00 54.03 242 LYS A O 1
ATOM 2027 N N . ASP A 1 243 ? -32.124 -0.054 48.712 1.00 53.59 243 ASP A N 1
ATOM 2028 C CA . ASP A 1 243 ? -31.205 -0.149 49.868 1.00 53.59 243 ASP A CA 1
ATOM 2029 C C . ASP A 1 243 ? -30.281 -1.393 49.978 1.00 53.59 243 ASP A C 1
ATOM 2031 O O . ASP A 1 243 ? -29.472 -1.462 50.894 1.00 53.59 243 ASP A O 1
ATOM 2035 N N . ASN A 1 244 ? -30.333 -2.356 49.046 1.00 52.19 244 ASN A N 1
ATOM 2036 C CA . ASN A 1 244 ? -29.436 -3.531 48.986 1.00 52.19 244 ASN A CA 1
ATOM 2037 C C . ASN A 1 244 ? -28.572 -3.587 47.700 1.00 52.19 244 ASN A C 1
ATOM 2039 O O . ASN A 1 244 ? -27.956 -4.612 47.419 1.00 52.19 244 ASN A O 1
ATOM 2043 N N . ILE A 1 245 ? -28.549 -2.518 46.889 1.00 59.22 245 ILE A N 1
ATOM 2044 C CA . ILE A 1 245 ? -27.916 -2.490 45.552 1.00 59.22 245 ILE A CA 1
ATOM 2045 C C . ILE A 1 245 ? -26.494 -1.887 45.566 1.00 59.22 245 ILE A C 1
ATOM 2047 O O . ILE A 1 245 ? -25.718 -2.139 44.648 1.00 59.22 245 ILE A O 1
ATOM 2051 N N . VAL A 1 246 ? -26.098 -1.168 46.624 1.00 63.50 246 VAL A N 1
ATOM 2052 C CA . VAL A 1 246 ? -24.847 -0.376 46.667 1.00 63.50 246 VAL A CA 1
ATOM 2053 C C . VAL A 1 246 ? -23.581 -1.219 46.426 1.00 63.50 246 VAL A C 1
ATOM 2055 O O . VAL A 1 246 ? -22.745 -0.841 45.605 1.00 63.50 246 VAL A O 1
ATOM 2058 N N . ASP A 1 247 ? -23.461 -2.396 47.051 1.00 63.78 247 ASP A N 1
ATOM 2059 C CA . ASP A 1 247 ? -22.301 -3.288 46.855 1.00 63.78 247 ASP A CA 1
ATOM 2060 C C . ASP A 1 247 ? -22.261 -3.911 45.449 1.00 63.78 247 ASP A C 1
ATOM 2062 O O . ASP A 1 247 ? -21.186 -4.119 44.883 1.00 63.78 247 ASP A O 1
ATOM 2066 N N . THR A 1 248 ? -23.431 -4.180 44.857 1.00 65.12 248 THR A N 1
ATOM 2067 C CA . THR A 1 248 ? -23.530 -4.743 43.498 1.00 65.12 248 THR A CA 1
ATOM 2068 C C . THR A 1 248 ? -23.152 -3.689 42.459 1.00 65.12 248 THR A C 1
ATOM 2070 O O . THR A 1 248 ? -22.333 -3.953 41.584 1.00 65.12 248 THR A O 1
ATOM 2073 N N . THR A 1 249 ? -23.648 -2.461 42.624 1.00 72.19 249 THR A N 1
ATOM 2074 C CA . THR A 1 249 ? -23.278 -1.296 41.812 1.00 72.19 249 THR A CA 1
ATOM 2075 C C . THR A 1 249 ? -21.773 -1.029 41.840 1.00 72.19 249 THR A C 1
ATOM 2077 O O . THR A 1 249 ? -21.153 -0.814 40.798 1.00 72.19 249 THR A O 1
ATOM 2080 N N . PHE A 1 250 ? -21.152 -1.075 43.020 1.0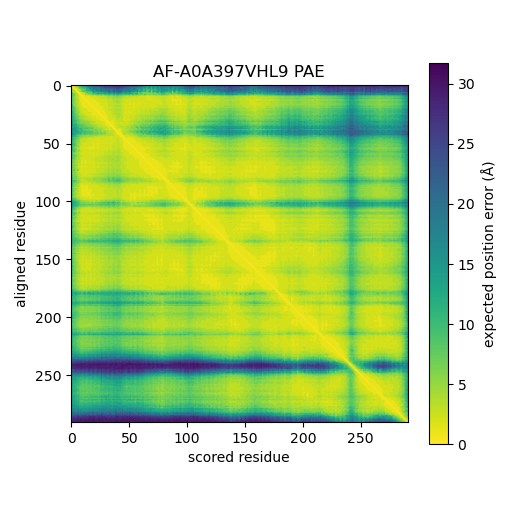0 76.62 250 PHE A N 1
ATOM 2081 C CA . PHE A 1 250 ? -19.716 -0.838 43.144 1.00 76.62 250 PHE A CA 1
ATOM 2082 C C . PHE A 1 250 ? -18.880 -1.920 42.443 1.00 76.62 250 PHE A C 1
ATOM 2084 O O . PHE A 1 250 ? -17.863 -1.616 41.811 1.00 76.62 250 PHE A O 1
ATOM 2091 N N . GLN A 1 251 ? -19.320 -3.179 42.515 1.00 80.00 251 GLN A N 1
ATOM 2092 C CA . GLN A 1 251 ? -18.679 -4.281 41.805 1.00 80.00 251 GLN A CA 1
ATOM 2093 C C . GLN A 1 251 ? -18.820 -4.130 40.279 1.00 80.00 251 GLN A C 1
ATOM 2095 O O . GLN A 1 251 ? -17.828 -4.280 39.569 1.00 80.00 251 GLN A O 1
ATOM 2100 N N . GLU A 1 252 ? -19.993 -3.731 39.777 1.00 82.12 252 GLU A N 1
ATOM 2101 C CA . GLU A 1 252 ? -20.219 -3.467 38.347 1.00 82.12 252 GLU A CA 1
ATOM 2102 C C . GLU A 1 252 ? -19.322 -2.338 37.809 1.00 82.12 252 GLU A C 1
ATOM 2104 O O . GLU A 1 252 ? -18.713 -2.482 36.746 1.00 82.12 252 GLU A O 1
ATOM 2109 N N . VAL A 1 253 ? -19.174 -1.235 38.555 1.00 83.06 253 VAL A N 1
ATOM 2110 C CA . VAL A 1 253 ? -18.270 -0.124 38.195 1.00 83.06 253 VAL A CA 1
ATOM 2111 C C . VAL A 1 253 ? -16.810 -0.578 38.178 1.00 83.06 253 VAL A C 1
ATOM 2113 O O . VAL A 1 253 ? -16.057 -0.230 37.263 1.00 83.06 253 VAL A O 1
ATOM 2116 N N . ARG A 1 254 ? -16.398 -1.377 39.169 1.00 85.00 254 ARG A N 1
ATOM 2117 C CA . ARG A 1 254 ? -15.045 -1.941 39.235 1.00 85.00 254 ARG A CA 1
ATOM 2118 C C . ARG A 1 254 ? -14.764 -2.860 38.050 1.00 85.00 254 ARG A C 1
ATOM 2120 O O . ARG A 1 254 ? -13.712 -2.730 37.428 1.00 85.00 254 ARG A O 1
ATOM 2127 N N . ASP A 1 255 ? -15.686 -3.756 37.722 1.00 87.81 255 ASP A N 1
ATOM 2128 C CA . ASP A 1 255 ? -15.527 -4.694 36.610 1.00 87.81 255 ASP A CA 1
ATOM 2129 C C . ASP A 1 255 ? -15.484 -3.964 35.266 1.00 87.81 255 ASP A C 1
ATOM 2131 O O . ASP A 1 255 ? -14.657 -4.282 34.409 1.00 87.81 255 ASP A O 1
ATOM 2135 N N . PHE A 1 256 ? -16.305 -2.924 35.102 1.00 88.69 256 PHE A N 1
ATOM 2136 C CA . PHE A 1 256 ? -16.261 -2.053 33.933 1.00 88.69 256 PHE A CA 1
ATOM 2137 C C . PHE A 1 256 ? -14.911 -1.336 33.789 1.00 88.69 256 PHE A C 1
ATOM 2139 O O . PHE A 1 256 ? -14.302 -1.367 32.716 1.00 88.69 256 PHE A O 1
ATOM 2146 N N . LYS A 1 257 ? -14.399 -0.750 34.879 1.00 88.50 257 LYS A N 1
ATOM 2147 C CA . LYS A 1 257 ? -13.076 -0.113 34.899 1.00 88.50 257 LYS A CA 1
ATOM 2148 C C . LYS A 1 257 ? -11.965 -1.112 34.558 1.00 88.50 257 LYS A C 1
ATOM 2150 O O . LYS A 1 257 ? -11.154 -0.823 33.686 1.00 88.50 257 LYS A O 1
ATOM 2155 N N . ASN A 1 258 ? -11.976 -2.304 35.160 1.00 90.75 258 ASN A N 1
ATOM 2156 C CA . ASN A 1 258 ? -10.992 -3.355 34.883 1.00 90.75 258 ASN A CA 1
ATOM 2157 C C . ASN A 1 258 ? -10.977 -3.759 33.398 1.00 90.75 258 ASN A C 1
ATOM 2159 O O . ASN A 1 258 ? -9.907 -3.970 32.828 1.00 90.75 258 ASN A O 1
ATOM 2163 N N . LYS A 1 259 ? -12.146 -3.840 32.746 1.00 91.69 259 LYS A N 1
ATOM 2164 C CA . LYS A 1 259 ? -12.239 -4.124 31.302 1.00 91.69 259 LYS A CA 1
ATOM 2165 C C . LYS A 1 259 ? -11.619 -3.019 30.443 1.00 91.69 259 LYS A C 1
ATOM 2167 O O . LYS A 1 259 ? -10.933 -3.318 29.462 1.00 91.69 259 LYS A O 1
ATOM 2172 N N . LEU A 1 260 ? -11.838 -1.753 30.801 1.00 90.75 260 LEU A N 1
ATOM 2173 C CA . LEU A 1 260 ? -11.220 -0.622 30.104 1.00 90.75 260 LEU A CA 1
ATOM 2174 C C . LEU A 1 260 ? -9.708 -0.565 30.335 1.00 90.75 260 LEU A C 1
ATOM 2176 O O . LEU A 1 260 ? -8.971 -0.373 29.373 1.00 90.75 260 LEU A O 1
ATOM 2180 N N . ASP A 1 261 ? -9.243 -0.800 31.562 1.00 91.56 261 ASP A N 1
ATOM 2181 C CA . ASP A 1 261 ? -7.815 -0.842 31.898 1.00 91.56 261 ASP A CA 1
ATOM 2182 C C . ASP A 1 261 ? -7.103 -1.980 31.143 1.00 91.56 261 ASP A C 1
ATOM 2184 O O . ASP A 1 261 ? -6.047 -1.771 30.547 1.00 91.56 261 ASP A O 1
ATOM 2188 N N . LYS A 1 262 ? -7.732 -3.158 31.045 1.00 93.69 262 LYS A N 1
ATOM 2189 C CA . LYS A 1 262 ? -7.246 -4.266 3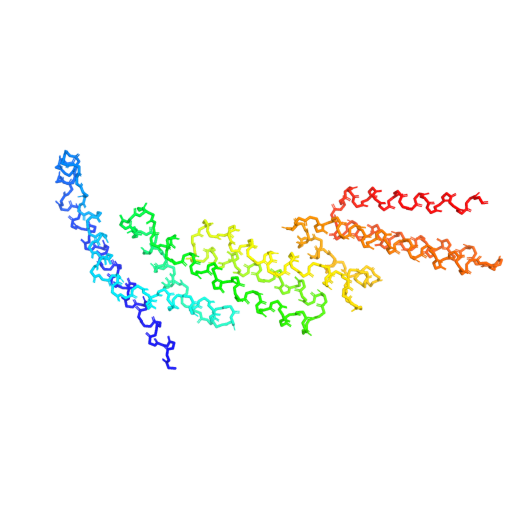0.207 1.00 93.69 262 LYS A CA 1
ATOM 2190 C C . LYS A 1 262 ? -7.182 -3.892 28.722 1.00 93.69 262 LYS A C 1
ATOM 2192 O O . LYS A 1 262 ? -6.239 -4.273 28.031 1.00 93.69 262 LYS A O 1
ATOM 2197 N N . SER A 1 263 ? -8.171 -3.153 28.218 1.00 93.94 263 SER A N 1
ATOM 2198 C CA . SER A 1 263 ? -8.181 -2.677 26.825 1.00 93.94 263 SER A CA 1
ATOM 2199 C C . SER A 1 263 ? -7.077 -1.640 26.578 1.00 93.94 263 SER A C 1
ATOM 2201 O O . SER A 1 263 ? -6.389 -1.708 25.561 1.00 93.94 263 SER A O 1
ATOM 2203 N N . LEU A 1 264 ? -6.844 -0.729 27.528 1.00 93.06 264 LEU A N 1
ATOM 2204 C CA . LEU A 1 264 ? -5.730 0.223 27.495 1.00 93.06 264 LEU A CA 1
ATOM 2205 C C . LEU A 1 264 ? -4.375 -0.488 27.422 1.00 93.06 264 LEU A C 1
ATOM 2207 O O . LEU A 1 264 ? -3.536 -0.120 26.601 1.00 93.06 264 LEU A O 1
ATOM 2211 N N . GLU A 1 265 ? -4.177 -1.506 28.258 1.00 94.06 265 GLU A N 1
ATOM 2212 C CA . GLU A 1 265 ? -2.921 -2.252 28.330 1.00 94.06 265 GLU A CA 1
ATOM 2213 C C . GLU A 1 265 ? -2.673 -3.079 27.063 1.00 94.06 265 GLU A C 1
ATOM 2215 O O . GLU A 1 265 ? -1.600 -2.994 26.465 1.00 94.06 265 GLU A O 1
ATOM 2220 N N . LEU A 1 266 ? -3.665 -3.873 26.644 1.00 94.12 266 LEU A N 1
ATOM 2221 C CA . LEU A 1 266 ? -3.471 -4.907 25.624 1.00 94.12 266 LEU A CA 1
ATOM 2222 C C . LEU A 1 266 ? -3.782 -4.451 24.192 1.00 94.12 266 LEU A C 1
ATOM 2224 O O . LEU A 1 266 ? -3.239 -5.030 23.248 1.00 94.12 266 LEU A O 1
ATOM 2228 N N . ALA A 1 267 ? -4.656 -3.456 24.012 1.00 94.81 267 ALA A N 1
ATOM 2229 C CA . ALA A 1 267 ? -5.075 -2.979 22.691 1.00 94.81 267 ALA A CA 1
ATOM 2230 C C . ALA A 1 267 ? -4.570 -1.568 22.366 1.00 94.81 267 ALA A C 1
ATOM 2232 O O . ALA A 1 267 ? -4.216 -1.314 21.218 1.00 94.81 267 ALA A O 1
ATOM 2233 N N . PHE A 1 268 ? -4.515 -0.665 23.351 1.00 94.56 268 PHE A N 1
ATOM 2234 C CA . PHE A 1 268 ? -4.136 0.744 23.136 1.00 94.56 268 PHE A CA 1
ATOM 2235 C C . PHE A 1 268 ? -2.704 1.058 23.595 1.00 94.56 268 PHE A C 1
ATOM 2237 O O . PHE A 1 268 ? -2.350 2.220 23.762 1.00 94.56 268 PHE A O 1
ATOM 2244 N N . PHE A 1 269 ? -1.879 0.030 23.825 1.00 92.50 269 PHE A N 1
ATOM 2245 C CA . PHE A 1 269 ? -0.444 0.142 24.123 1.00 92.50 269 PHE A CA 1
ATOM 2246 C C . PHE A 1 269 ? -0.094 1.098 25.279 1.00 92.50 269 PHE A C 1
ATOM 2248 O O . PHE A 1 269 ? 0.953 1.747 25.263 1.00 92.50 269 PHE A O 1
ATOM 2255 N N . ASN A 1 270 ? -0.957 1.185 26.297 1.00 91.56 270 ASN A N 1
ATOM 2256 C CA . ASN A 1 270 ? -0.833 2.137 27.404 1.00 91.56 270 ASN A CA 1
ATOM 2257 C C . ASN A 1 270 ? -0.726 3.608 26.949 1.00 91.56 270 ASN A C 1
ATOM 2259 O O . ASN A 1 270 ? 0.028 4.397 27.530 1.00 91.56 270 ASN A O 1
ATOM 2263 N N . ASP A 1 271 ? -1.490 3.994 25.923 1.00 92.88 271 ASP A N 1
ATOM 2264 C CA . ASP A 1 271 ? -1.593 5.380 25.475 1.00 92.88 271 ASP A CA 1
ATOM 2265 C C . ASP A 1 271 ? -2.015 6.301 26.633 1.00 92.88 271 ASP A C 1
ATOM 2267 O O . ASP A 1 271 ? -3.143 6.268 27.143 1.00 92.88 271 ASP A O 1
ATOM 2271 N N . LYS A 1 272 ? -1.082 7.168 27.041 1.00 92.25 272 LYS A N 1
ATOM 2272 C CA . LYS A 1 272 ? -1.263 8.093 28.165 1.00 92.25 272 LYS A CA 1
ATOM 2273 C C . LYS A 1 272 ? -2.404 9.077 27.935 1.00 92.25 272 LYS A C 1
ATOM 2275 O O . LYS A 1 272 ? -2.995 9.545 28.908 1.00 92.25 272 LYS A O 1
ATOM 2280 N N . THR A 1 273 ? -2.717 9.411 26.683 1.00 92.81 273 THR A N 1
ATOM 2281 C CA . THR A 1 273 ? -3.799 10.345 26.360 1.00 92.81 273 THR A CA 1
ATOM 2282 C C . THR A 1 273 ? -5.161 9.710 26.622 1.00 92.81 273 THR A C 1
ATOM 2284 O O . THR A 1 273 ? -6.018 10.356 27.226 1.00 92.81 273 THR A O 1
ATOM 2287 N N . PHE A 1 274 ? -5.338 8.432 26.272 1.00 92.44 274 PHE A N 1
ATOM 2288 C CA . PHE A 1 274 ? -6.543 7.667 26.606 1.00 92.44 274 PHE A CA 1
ATOM 2289 C C . PHE A 1 274 ? -6.630 7.421 28.116 1.00 92.44 274 PHE A C 1
ATOM 2291 O O . PHE A 1 274 ? -7.668 7.675 28.724 1.00 92.44 274 PHE A O 1
ATOM 2298 N N . GLN A 1 275 ? -5.524 7.011 28.747 1.00 90.69 275 GLN A N 1
ATOM 2299 C CA . GLN A 1 275 ? -5.477 6.772 30.191 1.00 90.69 275 GLN A CA 1
ATOM 2300 C C . GLN A 1 275 ? -5.839 8.027 31.002 1.00 90.69 275 GLN A C 1
ATOM 2302 O O . GLN A 1 275 ? -6.581 7.941 31.982 1.00 90.69 275 GLN A O 1
ATOM 2307 N N . THR A 1 276 ? -5.331 9.197 30.606 1.00 90.81 276 THR A N 1
ATOM 2308 C CA . THR A 1 276 ? -5.649 10.471 31.271 1.00 90.81 276 THR A CA 1
ATOM 2309 C C . THR A 1 276 ? -7.129 10.807 31.109 1.00 90.81 276 THR A C 1
ATOM 2311 O O . THR A 1 276 ? -7.796 11.036 32.117 1.00 90.81 276 THR A O 1
ATOM 2314 N N . ALA A 1 277 ? -7.664 10.730 29.883 1.00 89.75 277 ALA A N 1
ATOM 2315 C CA . ALA A 1 277 ? -9.075 11.006 29.612 1.00 89.75 277 ALA A CA 1
ATOM 2316 C C . ALA A 1 277 ? -10.008 10.105 30.437 1.00 89.75 277 ALA A C 1
ATOM 2318 O O . ALA A 1 277 ? -10.921 10.587 31.104 1.00 89.75 277 ALA A O 1
ATOM 2319 N N . PHE A 1 278 ? -9.751 8.795 30.467 1.00 88.38 278 PHE A N 1
ATOM 2320 C CA . PHE A 1 278 ? -10.608 7.863 31.202 1.00 88.38 278 PHE A CA 1
ATOM 2321 C C . PHE A 1 278 ? -10.512 8.074 32.713 1.00 88.38 278 PHE A C 1
ATOM 2323 O O . PHE A 1 278 ? -11.531 8.066 33.402 1.00 88.38 278 PHE A O 1
ATOM 2330 N N . ASN A 1 279 ? -9.312 8.322 33.247 1.00 86.62 279 ASN A N 1
ATOM 2331 C CA . ASN A 1 279 ? -9.140 8.593 34.673 1.00 86.62 279 ASN A CA 1
ATOM 2332 C C . ASN A 1 279 ? -9.823 9.888 35.120 1.00 86.62 279 ASN A C 1
ATOM 2334 O O . ASN A 1 279 ? -10.354 9.930 36.228 1.00 86.62 279 ASN A O 1
ATOM 2338 N N . GLU A 1 280 ? -9.815 10.937 34.299 1.00 86.62 280 GLU A N 1
ATOM 2339 C CA . GLU A 1 280 ? -10.550 12.173 34.587 1.00 86.62 280 GLU A CA 1
ATOM 2340 C C . GLU A 1 280 ? -12.058 11.927 34.656 1.00 86.62 280 GLU A C 1
ATOM 2342 O O . GLU A 1 280 ? -12.702 12.365 35.612 1.00 86.62 280 GLU A O 1
ATOM 2347 N N . ILE A 1 281 ? -12.599 11.146 33.716 1.00 83.81 281 ILE A N 1
ATOM 2348 C CA . ILE A 1 281 ? -14.017 10.775 33.714 1.00 83.81 281 ILE A CA 1
ATOM 2349 C C . ILE A 1 281 ? -14.349 9.962 34.968 1.00 83.81 281 ILE A C 1
ATOM 2351 O O . ILE A 1 281 ? -15.245 10.345 35.714 1.00 83.81 281 ILE A O 1
ATOM 2355 N N . PHE A 1 282 ? -13.588 8.906 35.279 1.00 81.62 282 PHE A N 1
ATOM 2356 C CA . PHE A 1 282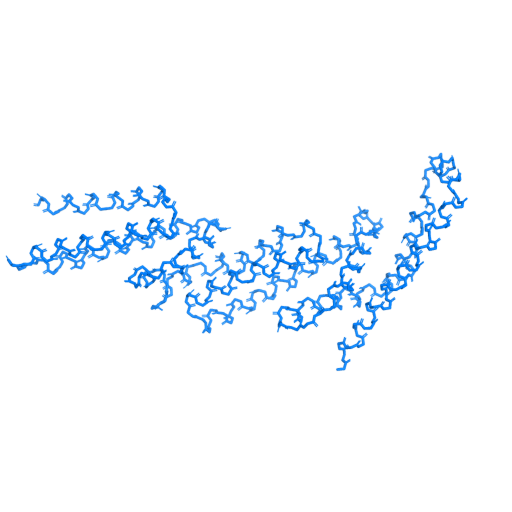 ? -13.831 8.086 36.472 1.00 81.62 282 PHE A CA 1
ATOM 2357 C C . PHE A 1 282 ? -13.698 8.868 37.788 1.00 81.62 282 PHE A C 1
ATOM 2359 O O . PHE A 1 282 ? -14.486 8.640 38.701 1.00 81.62 282 PHE A O 1
ATOM 2366 N N . LYS A 1 283 ? -12.755 9.816 37.898 1.00 81.12 283 LYS A N 1
ATOM 2367 C CA . LYS A 1 283 ? -12.655 10.704 39.073 1.00 81.12 283 LYS A CA 1
ATOM 2368 C C . LYS A 1 283 ? -13.908 11.558 39.243 1.00 81.12 283 LYS A C 1
ATOM 2370 O O . LYS A 1 283 ? -14.370 11.752 40.365 1.00 81.12 283 LYS A O 1
ATOM 2375 N N . PHE A 1 284 ? -14.451 12.076 38.142 1.00 75.25 284 PHE A N 1
ATOM 2376 C CA . PHE A 1 284 ? -15.689 12.845 38.171 1.00 75.25 284 PHE A CA 1
ATOM 2377 C C . PHE A 1 284 ? -16.889 11.988 38.596 1.00 75.25 284 PHE A C 1
ATOM 2379 O O . PHE A 1 284 ? -17.743 12.486 39.326 1.00 75.25 284 PHE A O 1
ATOM 2386 N N . LEU A 1 285 ? -16.923 10.709 38.204 1.00 69.44 285 LEU A N 1
ATOM 2387 C CA . LEU A 1 285 ? -17.946 9.761 38.658 1.00 69.44 285 LEU A CA 1
ATOM 2388 C C . LEU A 1 285 ? -17.851 9.511 40.170 1.00 69.44 285 LEU A C 1
ATOM 2390 O O . LEU A 1 285 ? -18.811 9.760 40.889 1.00 69.44 285 LEU A O 1
ATOM 2394 N N . SER A 1 286 ? -16.668 9.150 40.682 1.00 65.44 286 SER A N 1
ATOM 2395 C CA . SER A 1 286 ? -16.486 8.866 42.116 1.00 65.44 286 SER A CA 1
ATOM 2396 C C . SER A 1 286 ? -16.785 10.059 43.030 1.00 65.44 286 SER A C 1
ATOM 2398 O O . SER A 1 286 ? -17.194 9.866 44.168 1.00 65.44 286 SER A O 1
ATOM 2400 N N . ASN A 1 287 ? -16.595 11.295 42.556 1.00 59.53 287 ASN A N 1
ATOM 2401 C CA . ASN A 1 287 ? -16.918 12.497 43.330 1.00 59.53 287 ASN A CA 1
ATOM 2402 C C . ASN A 1 287 ? -18.427 12.797 43.400 1.00 59.53 287 ASN A C 1
ATOM 2404 O O . ASN A 1 287 ? -18.837 13.574 44.262 1.00 59.53 287 ASN A O 1
ATOM 2408 N N . LYS A 1 288 ? -19.247 12.229 42.505 1.00 55.56 288 LYS A N 1
ATOM 2409 C CA . LYS A 1 288 ? -20.710 12.379 42.538 1.00 55.56 288 LYS A CA 1
ATOM 2410 C C . LYS A 1 288 ? -21.390 11.413 43.503 1.00 55.56 288 LYS A C 1
ATOM 2412 O O . LYS A 1 288 ? -22.405 11.791 44.063 1.00 55.56 288 LYS A O 1
ATOM 2417 N N . ASP A 1 289 ? -20.807 10.241 43.745 1.00 47.53 289 ASP A N 1
ATOM 2418 C CA . ASP A 1 289 ? -21.341 9.245 44.689 1.00 47.53 289 ASP A CA 1
ATOM 2419 C C . ASP A 1 289 ? -21.105 9.612 46.174 1.00 47.53 289 ASP A C 1
ATOM 2421 O O . ASP A 1 289 ? -21.543 8.894 47.071 1.00 47.53 289 ASP A O 1
ATOM 2425 N N . ILE A 1 290 ? -20.384 10.710 46.451 1.00 37.78 290 ILE A N 1
ATOM 2426 C CA . ILE A 1 290 ? -19.980 11.144 47.805 1.00 37.78 290 ILE A CA 1
ATOM 2427 C C . ILE A 1 290 ? -20.796 12.364 48.306 1.00 37.78 290 ILE A C 1
ATOM 2429 O O . ILE A 1 290 ? -20.657 12.749 49.467 1.00 37.78 290 ILE A O 1
ATOM 2433 N N . ASN A 1 291 ? -21.676 12.951 47.484 1.00 29.72 291 ASN A N 1
ATOM 2434 C CA . ASN A 1 291 ? -22.566 14.067 47.860 1.00 29.72 291 ASN A CA 1
ATOM 2435 C C . ASN A 1 291 ? -24.041 13.700 47.695 1.00 29.72 291 ASN A C 1
ATOM 2437 O O . ASN A 1 291 ? -24.857 14.263 48.459 1.00 29.72 291 ASN A O 1
#

Secondary structure (DSSP, 8-state):
-HHHHHHHHHHHHHHHHHHHHHHHHHHHHHTHHHIIIIIHHHT---HHHHHHHHIIIIIIGGGHHHHHHHHHHHHHHHHTT----HHHHHHHHHHHHHSB-TTT-SBHIIIIIHHHHHHHHHHHHHHHHHHHHHH--HHHHHHHHHHHHHHHHHHHHHHS-GGGHHHHHHHHHIIIIITTHHHHHT-TTTSHHHHHHTT-HHHHHHHHHHHHTSTTHHHHHHHHHHHHHHHHHHHHHHH--STT-HHHHHHHHHHHHHHHHHHHHHTSTT-HHHHHHHHHHHHHHHHHTT-

Nearest PDB structures (foldseek):
  5nlb-assembly1_B-2  TM=9.091E-01  e=4.263E-15  Homo sapiens
  4ap2-assembly1_B  TM=8.902E-01  e=5.341E-15  Homo sapiens
  4apf-assembly1_B-2  TM=9.057E-01  e=4.439E-14  Homo sapiens
  8u82-assembly1_C5  TM=8.861E-01  e=2.362E-14  Homo sapiens
  8u84-assembly1_C1  TM=8.640E-01  e=4.056E-14  Homo sapiens

Sequence (291 aa):
MPNFANMISLKVLKCVWERYKNVLGLTKDIFNYMDTNFCRLANVPTVYELGKELFRDIIFQPIKYFILDTLLRQIFLEREGEITDRPVIKAIMDMLLELTDTSTKDSIYNTDFEVLFLEKSSEYYRIEDQLLVEECDAQGYIKNVEERLEEEQQRVKNYLSSETEPKIRNIVEKELISMQLKTVIEMENSGLIHMLKNEKIDDLRRMYWLLDKVTKGHEEMKYIISNYIHDFDKIINKTGTKDNIVDTTFQEVRDFKNKLDKSLELAFFNDKTFQTAFNEIFKFLSNKDIN

Mean predicted aligned error: 6.74 Å

InterPro domains:
  IPR001373 Cullin, N-terminal [PF00888] (10-288)
  IPR016159 Cullin repeat-like-containing domain superfamily [SSF74788] (7-288)
  IPR045093 Cullin [PTHR11932] (12-289)

Organism: NCBI:txid44941

Foldseek 3Di:
DVLVVLLVVLVVVLVVVVVLLVVLVVVLVVCVVCQVPPCVVVVHDRSSLVSLVCCCPPPCVVCVVSNLVSLLVQVVVVVVVDDDDLVSLQSVQVSQQVHADPPPRGGNCVPPRLVVNLVVLLVVLLVVQVVCLVPHALLSLLVVLVVVLVVLVVSCVRHNPPVSNVSSNVSSLVRRDVVCLCCSQVPPCRHDVVCLVVVVLVSLQSQLVSLVSDPCSVVVVLVVVLVVLVVLLVVLVVVPPDPPCVVVSVVVNVVSVVSVVCSCVRRVVVPVVSVVSVVVSVVVSVVVVVD

Solvent-accessible surface area (backbone atoms only — not comparable to full-atom values): 15829 Å² total; per-residue (Å²): 117,70,67,60,59,50,52,49,51,52,51,50,50,42,55,53,50,55,53,48,52,54,53,41,52,55,49,32,63,74,40,41,68,48,39,68,59,46,23,62,73,71,75,47,74,36,64,53,55,47,49,47,51,50,44,41,65,70,60,40,57,84,46,40,69,63,52,49,52,46,52,53,49,49,54,52,41,40,75,77,69,44,91,68,67,55,73,54,52,25,52,47,44,52,48,28,56,73,34,61,37,90,87,80,65,45,28,37,31,63,71,55,45,48,53,52,49,49,53,53,47,46,55,49,41,50,54,49,37,59,52,41,66,75,74,38,52,33,58,57,36,56,49,51,54,54,51,52,54,51,49,53,54,49,47,26,75,67,39,48,59,78,81,47,46,69,56,54,51,50,41,53,48,42,44,62,38,58,74,41,45,64,61,41,45,67,29,82,92,36,9,52,68,45,30,61,76,68,66,37,45,72,55,45,26,50,50,49,58,56,25,69,77,36,92,60,32,59,56,53,53,49,50,54,53,50,50,51,54,53,52,50,48,59,52,52,67,68,67,51,82,47,102,85,32,63,70,57,53,53,49,52,53,50,53,53,49,52,54,51,53,50,40,34,55,75,24,46,73,59,41,61,68,58,53,49,54,52,49,54,53,52,52,58,51,62,61,58,81,75,112

Radius of gyration: 28.81 Å; Cα contacts (8 Å, |Δi|>4): 230; chains: 1; bounding box: 69×35×82 Å

pLDDT: mean 89.99, std 11.36, range [29.72, 98.69]